Protein AF-0000000086555720 (afdb_homodimer)

Radius of gyration: 21.07 Å; Cα contacts (8 Å, |Δi|>4): 397; chains: 2; bounding box: 104×46×42 Å

Organism: Oryzias melastigma (NCBI:txid30732)

Foldseek 3Di:
DDPPPPPDDDDPLVVLQPFDWDAQDFADDPPDDDDDDQQRKTKHQPDPPAFWRDWDDDDRLEIETEGQADPVDRVDDPDHDMDMDSHDPPDDHHYHYD/DDPPPPPDDDDPLVVLQPFDWDAQDFADDPPDDDDDDQQRKTKHQPDPPAFWRDWDDDDRLEIETEGQADPVDRVDDPDHDMDMDSHDPPDDHHYHYD

Structure (mmCIF, N/CA/C/O backbone):
data_AF-0000000086555720-model_v1
#
loop_
_entity.id
_entity.type
_entity.pdbx_description
1 polymer 'Cytosolic carboxypeptidase 6'
#
loop_
_atom_site.group_PDB
_atom_site.id
_atom_site.type_symbol
_atom_site.label_atom_id
_atom_site.label_alt_id
_atom_site.label_comp_id
_atom_site.label_asym_id
_atom_site.label_entity_id
_atom_site.label_seq_id
_atom_site.pdbx_PDB_ins_code
_atom_site.Cartn_x
_atom_site.Cartn_y
_atom_site.Cartn_z
_atom_site.occupancy
_atom_site.B_iso_or_equiv
_atom_site.auth_seq_id
_atom_site.auth_comp_id
_atom_site.auth_asym_id
_atom_site.auth_atom_id
_atom_site.pdbx_PDB_model_num
ATOM 1 N N . MET A 1 1 ? 49.094 15.852 -26.359 1 29.92 1 MET A N 1
ATOM 2 C CA . MET A 1 1 ? 47.781 16.422 -26.047 1 29.92 1 MET A CA 1
ATOM 3 C C . MET A 1 1 ? 47.062 15.586 -24.984 1 29.92 1 MET A C 1
ATOM 5 O O . MET A 1 1 ? 46.875 14.383 -25.172 1 29.92 1 MET A O 1
ATOM 9 N N . GLU A 1 2 ? 47.25 15.852 -23.641 1 31.59 2 GLU A N 1
ATOM 10 C CA . GLU A 1 2 ? 46.969 15.141 -22.391 1 31.59 2 GLU A CA 1
ATOM 11 C C . GLU A 1 2 ? 45.469 14.938 -22.172 1 31.59 2 GLU A C 1
ATOM 13 O O . GLU A 1 2 ? 44.719 15.906 -22.172 1 31.59 2 GLU A O 1
ATOM 18 N N . GLU A 1 3 ? 44.875 13.805 -22.625 1 31.31 3 GLU A N 1
ATOM 19 C CA . GLU A 1 3 ? 43.469 13.438 -22.547 1 31.31 3 GLU A CA 1
ATOM 20 C C . GLU A 1 3 ? 42.969 13.453 -21.094 1 31.31 3 GLU A C 1
ATOM 22 O O . GLU A 1 3 ? 43.469 12.711 -20.25 1 31.31 3 GLU A O 1
ATOM 27 N N . LYS A 1 4 ? 42.562 14.625 -20.531 1 35.16 4 LYS A N 1
ATOM 28 C CA . LYS A 1 4 ? 41.938 14.812 -19.234 1 35.16 4 LYS A CA 1
ATOM 29 C C . LYS A 1 4 ? 40.781 13.812 -19.016 1 35.16 4 LYS A C 1
ATOM 31 O O . LYS A 1 4 ? 39.844 13.758 -19.797 1 35.16 4 LYS A O 1
ATOM 36 N N . ILE A 1 5 ? 41 12.602 -18.484 1 39 5 ILE A N 1
ATOM 37 C CA . ILE A 1 5 ? 40.031 11.625 -18.016 1 39 5 ILE A CA 1
ATOM 38 C C . ILE A 1 5 ? 38.969 12.32 -17.141 1 39 5 ILE A C 1
ATOM 40 O O . ILE A 1 5 ? 39.312 12.93 -16.125 1 39 5 ILE A O 1
ATOM 44 N N . VAL A 1 6 ? 37.906 12.961 -17.625 1 36.25 6 VAL A N 1
ATOM 45 C CA . VAL A 1 6 ? 36.75 13.477 -16.922 1 36.25 6 VAL A CA 1
ATOM 46 C C . VAL A 1 6 ? 36.25 12.445 -15.906 1 36.25 6 VAL A C 1
ATOM 48 O O . VAL A 1 6 ? 35.969 11.297 -16.266 1 36.25 6 VAL A O 1
ATOM 51 N N . GLU A 1 7 ? 36.844 12.336 -14.688 1 36.47 7 GLU A N 1
ATOM 52 C CA . GLU A 1 7 ? 36.312 11.586 -13.555 1 36.47 7 GLU A CA 1
ATOM 53 C C . GLU A 1 7 ? 34.812 11.805 -13.422 1 36.47 7 GLU A C 1
ATOM 55 O O . GLU A 1 7 ? 34.312 12.938 -13.469 1 36.47 7 GLU A O 1
ATOM 60 N N . ALA A 1 8 ? 34.031 10.906 -13.891 1 33.25 8 ALA A N 1
ATOM 61 C CA . ALA A 1 8 ? 32.594 10.688 -13.867 1 33.25 8 ALA A CA 1
ATOM 62 C C . ALA A 1 8 ? 31.969 11.156 -12.555 1 33.25 8 ALA A C 1
ATOM 64 O O . ALA A 1 8 ? 32.625 11.133 -11.516 1 33.25 8 ALA A O 1
ATOM 65 N N . ASP A 1 9 ? 30.844 11.922 -12.477 1 37.25 9 ASP A N 1
ATOM 66 C CA . ASP A 1 9 ? 29.734 12.469 -11.688 1 37.25 9 ASP A CA 1
ATOM 67 C C . ASP A 1 9 ? 29.219 11.438 -10.695 1 37.25 9 ASP A C 1
ATOM 69 O O . ASP A 1 9 ? 28.766 10.367 -11.086 1 37.25 9 ASP A O 1
ATOM 73 N N . GLY A 1 10 ? 29.859 11.164 -9.594 1 38.94 10 GLY A N 1
ATOM 74 C CA . GLY A 1 10 ? 29.359 10.453 -8.422 1 38.94 10 GLY A CA 1
ATOM 75 C C . GLY A 1 10 ? 27.859 10.586 -8.227 1 38.94 10 GLY A C 1
ATOM 76 O O . GLY A 1 10 ? 27.344 11.703 -8.148 1 38.94 10 GLY A O 1
ATOM 77 N N . GLU A 1 11 ? 27.031 9.695 -8.594 1 41.28 11 GLU A N 1
ATOM 78 C CA . GLU A 1 11 ? 25.594 9.438 -8.555 1 41.28 11 GLU A CA 1
ATOM 79 C C . GLU A 1 11 ? 24.984 9.906 -7.238 1 41.28 11 GLU A C 1
ATOM 81 O O . GLU A 1 11 ? 25.609 9.797 -6.184 1 41.28 11 GLU A O 1
ATOM 86 N N . THR A 1 12 ? 23.984 10.852 -7.102 1 42.25 12 THR A N 1
ATOM 87 C CA . THR A 1 12 ? 22.953 11.367 -6.211 1 42.25 12 THR A CA 1
ATOM 88 C C . THR A 1 12 ? 22.375 10.25 -5.355 1 42.25 12 THR A C 1
ATOM 90 O O . THR A 1 12 ? 21.453 10.477 -4.57 1 42.25 12 THR A O 1
ATOM 93 N N . GLY A 1 13 ? 22.719 9.016 -5.453 1 44.31 13 GLY A N 1
ATOM 94 C CA . GLY A 1 13 ? 22.156 7.918 -4.676 1 44.31 13 GLY A CA 1
ATOM 95 C C . GLY A 1 13 ? 22.359 8.086 -3.182 1 44.31 13 GLY A C 1
ATOM 96 O O . GLY A 1 13 ? 21.828 7.297 -2.391 1 44.31 13 GLY A O 1
ATOM 97 N N . ALA A 1 14 ? 23.375 8.617 -2.697 1 47.66 14 ALA A N 1
ATOM 98 C CA . ALA A 1 14 ? 23.75 8.602 -1.283 1 47.66 14 ALA A CA 1
ATOM 99 C C . ALA A 1 14 ? 22.719 9.352 -0.439 1 47.66 14 ALA A C 1
ATOM 101 O O . ALA A 1 14 ? 22.469 8.992 0.713 1 47.66 14 ALA A O 1
ATOM 102 N N . GLU A 1 15 ? 22.203 10.359 -0.9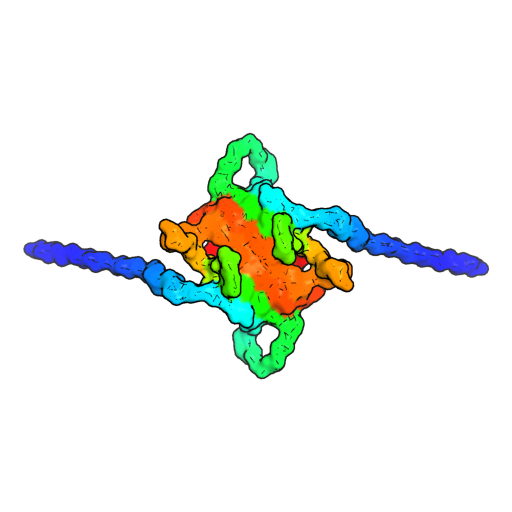85 1 49.53 15 GLU A N 1
ATOM 103 C CA . GLU A 1 15 ? 21.328 11.219 -0.19 1 49.53 15 GLU A CA 1
ATOM 104 C C . GLU A 1 15 ? 20.062 10.469 0.233 1 49.53 15 GLU A C 1
ATOM 106 O O . GLU A 1 15 ? 19.453 10.797 1.252 1 49.53 15 GLU A O 1
ATOM 111 N N . ASP A 1 16 ? 19.578 9.492 -0.564 1 54.22 16 ASP A N 1
ATOM 112 C CA . ASP A 1 16 ? 18.359 8.789 -0.189 1 54.22 16 ASP A CA 1
ATOM 113 C C . ASP A 1 16 ? 18.562 7.957 1.075 1 54.22 16 ASP A C 1
ATOM 115 O O . ASP A 1 16 ? 17.609 7.711 1.825 1 54.22 16 ASP A O 1
ATOM 119 N N . ALA A 1 17 ? 19.766 7.52 1.328 1 56.09 17 ALA A N 1
ATOM 120 C CA . ALA A 1 17 ? 20.078 6.641 2.453 1 56.09 17 ALA A CA 1
ATOM 121 C C . ALA A 1 17 ? 19.875 7.363 3.783 1 56.09 17 ALA A C 1
ATOM 123 O O . ALA A 1 17 ? 19.578 6.734 4.801 1 56.09 17 ALA A O 1
ATOM 124 N N . LEU A 1 18 ? 19.984 8.617 3.697 1 61.53 18 LEU A N 1
ATOM 125 C CA . LEU A 1 18 ? 19.984 9.328 4.973 1 61.53 18 LEU A CA 1
ATOM 126 C C . LEU A 1 18 ? 18.547 9.609 5.434 1 61.53 18 LEU A C 1
ATOM 128 O O . LEU A 1 18 ? 18.328 9.938 6.602 1 61.53 18 LEU A O 1
ATOM 132 N N . VAL A 1 19 ? 17.578 9.289 4.582 1 79.88 19 VAL A N 1
ATOM 133 C CA . VAL A 1 19 ? 16.219 9.641 5.004 1 79.88 19 VAL A CA 1
ATOM 134 C C . VAL A 1 19 ? 15.617 8.492 5.801 1 79.88 19 VAL A C 1
ATOM 136 O O . VAL A 1 19 ? 15.703 7.332 5.391 1 79.88 19 VAL A O 1
ATOM 139 N N . GLY A 1 20 ? 15.305 8.641 7.121 1 94.81 20 GLY A N 1
ATOM 140 C CA . GLY A 1 20 ? 14.656 7.648 7.961 1 94.81 20 GLY A CA 1
ATOM 141 C C . GLY A 1 20 ? 13.25 7.305 7.504 1 94.81 20 GLY A C 1
ATOM 142 O O . GLY A 1 20 ? 12.781 7.816 6.484 1 94.81 20 GLY A O 1
ATOM 143 N N . ASN A 1 21 ? 12.68 6.414 8.211 1 98 21 ASN A N 1
ATOM 144 C CA . ASN A 1 21 ? 11.297 6.039 7.953 1 98 21 ASN A CA 1
ATOM 145 C C . ASN A 1 21 ? 10.336 7.18 8.281 1 98 21 ASN A C 1
ATOM 147 O O . ASN A 1 21 ? 10.562 7.934 9.234 1 98 21 ASN A O 1
ATOM 151 N N . VAL A 1 22 ? 9.305 7.355 7.512 1 98.38 22 VAL A N 1
ATOM 152 C CA . VAL A 1 22 ? 8.219 8.242 7.914 1 98.38 22 VAL A CA 1
ATOM 153 C C . VAL A 1 22 ? 7.613 7.758 9.227 1 98.38 22 VAL A C 1
ATOM 155 O O . VAL A 1 22 ? 7.535 6.551 9.477 1 98.38 22 VAL A O 1
ATOM 158 N N . ASN A 1 23 ? 7.207 8.672 10.008 1 98.69 23 ASN A N 1
ATOM 159 C CA . ASN A 1 23 ? 6.633 8.422 11.328 1 98.69 23 ASN A CA 1
ATOM 160 C C . ASN A 1 23 ? 5.305 9.164 11.508 1 98.69 23 ASN A C 1
ATOM 162 O O . ASN A 1 23 ? 5.289 10.367 11.742 1 98.69 23 ASN A O 1
ATOM 166 N N . LYS A 1 24 ? 4.176 8.469 11.375 1 98.62 24 LYS A N 1
ATOM 167 C CA . LYS A 1 24 ? 2.83 9.016 11.5 1 98.62 24 LYS A CA 1
ATOM 168 C C . LYS A 1 24 ? 2.691 10.32 10.727 1 98.62 24 LYS A C 1
ATOM 170 O O . LYS A 1 24 ? 2.244 11.328 11.273 1 98.62 24 LYS A O 1
ATOM 175 N N . LEU A 1 25 ? 3.109 10.273 9.484 1 98.44 25 LEU A N 1
ATOM 176 C CA . LEU A 1 25 ? 3.078 11.438 8.602 1 98.44 25 LEU A CA 1
ATOM 177 C C . LEU A 1 25 ? 1.682 11.641 8.031 1 98.44 25 LEU A C 1
ATOM 179 O O . LEU A 1 25 ? 1.212 10.836 7.219 1 98.44 25 LEU A O 1
ATOM 183 N N . MET A 1 26 ? 0.99 12.664 8.406 1 98.38 26 MET A N 1
ATOM 184 C CA . MET A 1 26 ? -0.274 13.031 7.777 1 98.38 26 MET A CA 1
ATOM 185 C C . MET A 1 26 ? -0.033 13.828 6.5 1 98.38 26 MET A C 1
ATOM 187 O O . MET A 1 26 ? 0.676 14.836 6.516 1 98.38 26 MET A O 1
ATOM 191 N N . VAL A 1 27 ? -0.545 13.438 5.418 1 97.94 27 VAL A N 1
ATOM 192 C CA . VAL A 1 27 ? -0.35 14.102 4.133 1 97.94 27 VAL A CA 1
ATOM 193 C C . VAL A 1 27 ? -1.62 14.859 3.744 1 97.94 27 VAL A C 1
ATOM 195 O O . VAL A 1 27 ? -2.699 14.266 3.662 1 97.94 27 VAL A O 1
ATOM 198 N N . THR A 1 28 ? -1.536 16.125 3.537 1 97.06 28 THR A N 1
ATOM 199 C CA . THR A 1 28 ? -2.654 16.984 3.164 1 97.06 28 THR A CA 1
ATOM 200 C C . THR A 1 28 ? -2.398 17.641 1.814 1 97.06 28 THR A C 1
ATOM 202 O O . THR A 1 28 ? -1.254 17.734 1.363 1 97.06 28 THR A O 1
ATOM 205 N N . PRO A 1 29 ? -3.504 18.094 1.175 1 96.12 29 PRO A N 1
ATOM 206 C CA . PRO A 1 29 ? -3.307 18.797 -0.095 1 96.12 29 PRO A CA 1
ATOM 207 C C . PRO A 1 29 ? -2.471 20.062 0.057 1 96.12 29 PRO A C 1
ATOM 209 O O . PRO A 1 29 ? -2.5 20.703 1.109 1 96.12 29 PRO A O 1
ATOM 212 N N . PRO A 1 30 ? -1.677 20.328 -1.016 1 94.75 30 PRO A N 1
ATOM 213 C CA . PRO A 1 30 ? -0.882 21.547 -0.958 1 94.75 30 PRO A CA 1
ATOM 214 C C . PRO A 1 30 ? -1.73 22.797 -0.68 1 94.75 30 PRO A C 1
ATOM 216 O O . PRO A 1 30 ? -2.799 22.953 -1.273 1 94.75 30 PRO A O 1
ATOM 219 N N . GLY A 1 31 ? -1.32 23.672 0.179 1 94.44 31 GLY A N 1
ATOM 220 C CA . GLY A 1 31 ? -1.995 24.938 0.471 1 94.44 31 GLY A CA 1
ATOM 221 C C . GLY A 1 31 ? -3.092 24.797 1.511 1 94.44 31 GLY A C 1
ATOM 222 O O . GLY A 1 31 ? -3.705 25.781 1.909 1 94.44 31 GLY A O 1
ATOM 223 N N . TYR A 1 32 ? -3.373 23.578 1.793 1 94.62 32 TYR A N 1
ATOM 224 C CA . TYR A 1 32 ? -4.395 23.359 2.814 1 94.62 32 TYR A CA 1
ATOM 225 C C . TYR A 1 32 ? -3.932 23.906 4.164 1 94.62 32 TYR A C 1
ATOM 227 O O . TYR A 1 32 ? -2.826 23.594 4.617 1 94.62 32 TYR A O 1
ATOM 235 N N . SER A 1 33 ? -4.75 24.688 4.895 1 94.75 33 SER A N 1
ATOM 236 C CA . SER A 1 33 ? -4.375 25.297 6.168 1 94.75 33 SER A CA 1
ATOM 237 C C . SER A 1 33 ? -5.426 25.031 7.238 1 94.75 33 SER A C 1
ATOM 239 O O . SER A 1 33 ? -5.336 25.562 8.352 1 94.75 33 SER A O 1
ATOM 241 N N . GLY A 1 34 ? -6.348 24.266 7.047 1 95.25 34 GLY A N 1
ATOM 242 C CA . GLY A 1 34 ? -7.402 23.953 7.996 1 95.25 34 GLY A CA 1
ATOM 243 C C . GLY A 1 34 ? -7.059 22.797 8.922 1 95.25 34 GLY A C 1
ATOM 244 O O . GLY A 1 34 ? -5.938 22.297 8.891 1 95.25 34 GLY A O 1
ATOM 245 N N . ALA A 1 35 ? -7.965 22.5 9.742 1 97 35 ALA A N 1
ATOM 246 C CA . ALA A 1 35 ? -7.805 21.375 10.641 1 97 35 ALA A CA 1
ATOM 247 C C . ALA A 1 35 ? -7.762 20.062 9.867 1 97 35 ALA A C 1
ATOM 249 O O . ALA A 1 35 ? -8.391 19.938 8.812 1 97 35 ALA A O 1
ATOM 250 N N . PRO A 1 36 ? -7.023 19.078 10.391 1 94.94 36 PRO A N 1
ATOM 251 C CA . PRO A 1 36 ? -7.039 17.75 9.766 1 94.94 36 PRO A CA 1
ATOM 252 C C . PRO A 1 36 ? -8.445 17.172 9.617 1 94.94 36 PRO A C 1
ATOM 254 O O . PRO A 1 36 ? -9.289 17.359 10.508 1 94.94 36 PRO A O 1
ATOM 257 N N . ARG A 1 37 ? -8.641 16.453 8.445 1 95.69 37 ARG A N 1
ATOM 258 C CA . ARG A 1 37 ? -9.93 15.844 8.164 1 95.69 37 ARG A CA 1
ATOM 259 C C . ARG A 1 37 ? -9.781 14.352 7.867 1 95.69 37 ARG A C 1
ATOM 261 O O . ARG A 1 37 ? -8.703 13.898 7.477 1 95.69 37 ARG A O 1
ATOM 268 N N . LYS A 1 38 ? -10.938 13.672 8.117 1 95.38 38 LYS A N 1
ATOM 269 C CA . LYS A 1 38 ? -10.961 12.281 7.652 1 95.38 38 LYS A CA 1
ATOM 270 C C . LYS A 1 38 ? -10.633 12.195 6.164 1 95.38 38 LYS A C 1
ATOM 272 O O . LYS A 1 38 ? -11.125 13 5.367 1 95.38 38 LYS A O 1
ATOM 277 N N . GLY A 1 39 ? -9.766 11.266 5.852 1 95.94 39 GLY A N 1
ATOM 278 C CA . GLY A 1 39 ? -9.352 11.172 4.461 1 95.94 39 GLY A CA 1
ATOM 279 C C . GLY A 1 39 ? -7.973 11.742 4.207 1 95.94 39 GLY A C 1
ATOM 280 O O . GLY A 1 39 ? -7.375 11.492 3.158 1 95.94 39 GLY A O 1
ATOM 281 N N . HIS A 1 40 ? -7.531 12.633 5.137 1 97.69 40 HIS A N 1
ATOM 282 C CA . HIS A 1 40 ? -6.121 12.992 5.121 1 97.69 40 HIS A CA 1
ATOM 283 C C . HIS A 1 40 ? -5.254 11.859 5.648 1 97.69 40 HIS A C 1
ATOM 285 O O . HIS A 1 40 ? -5.051 11.734 6.859 1 97.69 40 HIS A O 1
ATOM 291 N N . LEU A 1 41 ? -4.695 11.156 4.805 1 98.31 41 LEU A N 1
ATOM 292 C CA . LEU A 1 41 ? -4.078 9.883 5.148 1 98.31 41 LEU A CA 1
ATOM 293 C C . LEU A 1 41 ? -2.863 10.086 6.047 1 98.31 41 LEU A C 1
ATOM 295 O O . LEU A 1 41 ? -2.109 11.047 5.867 1 98.31 41 L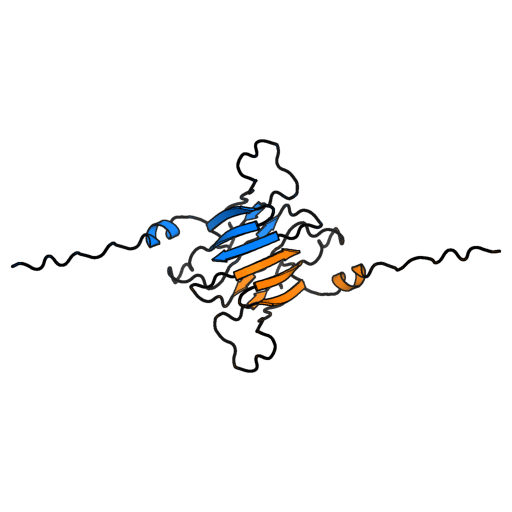EU A O 1
ATOM 299 N N . VAL A 1 42 ? -2.709 9.172 6.961 1 98.75 42 VAL A N 1
ATOM 300 C CA . VAL A 1 42 ? -1.543 9.117 7.836 1 98.75 42 VAL A CA 1
ATOM 301 C C . VAL A 1 42 ? -0.7 7.891 7.5 1 98.75 42 VAL A C 1
ATOM 303 O O . VAL A 1 42 ? -1.156 6.754 7.652 1 98.75 42 VAL A O 1
ATOM 306 N N . PHE A 1 43 ? 0.547 8.07 7.039 1 98.81 43 PHE A N 1
ATOM 307 C CA . PHE A 1 43 ? 1.479 6.996 6.707 1 98.81 43 PHE A CA 1
ATOM 308 C C . PHE A 1 43 ? 2.461 6.762 7.848 1 98.81 43 PHE A C 1
ATOM 310 O O . PHE A 1 43 ? 2.949 7.711 8.461 1 98.81 43 PHE A O 1
ATOM 317 N N . ASP A 1 44 ? 2.717 5.484 8.109 1 98.88 44 ASP A N 1
ATOM 318 C CA . ASP A 1 44 ? 3.658 5.137 9.164 1 98.88 44 ASP A CA 1
ATOM 319 C C . ASP A 1 44 ? 4.527 3.949 8.766 1 98.88 44 ASP A C 1
ATOM 321 O O . ASP A 1 44 ? 4.043 2.994 8.156 1 98.88 44 ASP A O 1
ATOM 325 N N . ALA A 1 45 ? 5.855 4.051 9.086 1 98.69 45 ALA A N 1
ATOM 326 C CA . ALA A 1 45 ? 6.781 2.941 8.867 1 98.69 45 ALA A CA 1
ATOM 327 C C . ALA A 1 45 ? 7.832 2.885 9.969 1 98.69 45 ALA A C 1
ATOM 329 O O . ALA A 1 45 ? 8.898 2.297 9.789 1 98.69 45 ALA A O 1
ATOM 330 N N . CYS A 1 46 ? 7.523 3.615 11.023 1 97.88 46 CYS A N 1
ATOM 331 C CA . CYS A 1 46 ? 8.484 3.641 12.117 1 97.88 46 CYS A CA 1
ATOM 332 C C . CYS A 1 46 ? 8.258 2.469 13.07 1 97.88 46 CYS A C 1
ATOM 334 O O . CYS A 1 46 ? 7.832 2.66 14.211 1 97.88 46 CYS A O 1
ATOM 336 N N . PHE A 1 47 ? 8.445 1.332 12.641 1 97.06 47 PHE A N 1
ATOM 337 C CA . PHE A 1 47 ? 8.352 0.074 13.367 1 97.06 47 PHE A CA 1
ATOM 338 C C . PHE A 1 47 ? 9.258 -0.983 12.75 1 97.06 47 PHE A C 1
ATOM 340 O O . PHE A 1 47 ? 9.898 -0.739 11.727 1 97.06 47 PHE A O 1
ATOM 347 N N . GLU A 1 48 ? 9.32 -2.078 13.328 1 94.81 48 GLU A N 1
ATOM 348 C CA . GLU A 1 48 ? 10.203 -3.143 12.852 1 94.81 48 GLU A CA 1
ATOM 349 C C . GLU A 1 48 ? 9.836 -3.564 11.43 1 94.81 48 GLU A C 1
ATOM 351 O O . GLU A 1 48 ? 8.672 -3.822 11.133 1 94.81 48 GLU A O 1
ATOM 356 N N . SER A 1 49 ? 10.695 -3.488 10.547 1 95.31 49 SER A N 1
ATOM 357 C CA . SER A 1 49 ? 10.609 -3.918 9.156 1 95.31 49 SER A CA 1
ATOM 358 C C . SER A 1 49 ? 9.883 -2.883 8.305 1 95.31 49 SER A C 1
ATOM 360 O O . SER A 1 49 ? 9.641 -3.109 7.117 1 95.31 49 SER A O 1
ATOM 362 N N . GLY A 1 50 ? 9.422 -1.758 8.953 1 97.81 50 GLY A N 1
ATOM 363 C CA . GLY A 1 50 ? 8.945 -0.65 8.133 1 97.81 50 GLY A CA 1
ATOM 364 C C . GLY A 1 50 ? 10.031 -0.04 7.266 1 97.81 50 GLY A C 1
ATOM 365 O O . GLY A 1 50 ? 11.188 0.051 7.684 1 97.81 50 GLY A O 1
ATOM 366 N N . ASN A 1 51 ? 9.648 0.365 6.082 1 97.38 51 ASN A N 1
ATOM 367 C CA . ASN A 1 51 ? 10.742 0.857 5.246 1 97.38 51 ASN A CA 1
ATOM 368 C C . ASN A 1 51 ? 10.266 1.942 4.285 1 97.38 51 ASN A C 1
ATOM 370 O O . ASN A 1 51 ? 10.852 2.127 3.215 1 97.38 51 ASN A O 1
ATOM 374 N N . LEU A 1 52 ? 9.266 2.725 4.609 1 97.94 52 LEU A N 1
ATOM 375 C CA . LEU A 1 52 ? 8.828 3.859 3.811 1 97.94 52 LEU A CA 1
ATOM 376 C C . LEU A 1 52 ? 9.578 5.125 4.195 1 97.94 52 LEU A C 1
ATOM 378 O O . LEU A 1 52 ? 9.539 5.555 5.352 1 97.94 52 LEU A O 1
ATOM 382 N N . GLY A 1 53 ? 10.164 5.766 3.184 1 97.69 53 GLY A N 1
ATOM 383 C CA . GLY A 1 53 ? 11.039 6.891 3.5 1 97.69 53 GLY A CA 1
ATOM 384 C C . GLY A 1 53 ? 10.422 8.234 3.16 1 97.69 53 GLY A C 1
ATOM 385 O O . GLY A 1 53 ? 10.773 9.25 3.762 1 97.69 53 GLY A O 1
ATOM 386 N N . ARG A 1 54 ? 9.547 8.227 2.205 1 97.94 54 ARG A N 1
ATOM 387 C CA . ARG A 1 54 ? 9 9.492 1.738 1 97.94 54 ARG A CA 1
ATOM 388 C C . ARG A 1 54 ? 7.637 9.289 1.079 1 97.94 54 ARG A C 1
ATOM 390 O O . ARG A 1 54 ? 7.398 8.258 0.449 1 97.94 54 ARG A O 1
ATOM 397 N N . VAL A 1 55 ? 6.762 10.328 1.251 1 98.38 55 VAL A N 1
ATOM 398 C CA . VAL A 1 55 ? 5.438 10.336 0.631 1 98.38 55 VAL A CA 1
ATOM 399 C C . VAL A 1 55 ? 5.199 11.688 -0.048 1 98.38 55 VAL A C 1
ATOM 401 O O . VAL A 1 55 ? 5.383 12.742 0.566 1 98.38 55 VAL A O 1
ATOM 404 N N . ASP A 1 56 ? 4.797 11.641 -1.319 1 98 56 ASP A N 1
ATOM 405 C CA . ASP A 1 56 ? 4.449 12.859 -2.043 1 98 56 ASP A CA 1
ATOM 406 C C . ASP A 1 56 ? 2.967 12.875 -2.41 1 98 56 ASP A C 1
ATOM 408 O O . ASP A 1 56 ? 2.455 11.906 -2.982 1 98 56 ASP A O 1
ATOM 412 N N . TYR A 1 57 ? 2.336 13.969 -2.117 1 98.25 57 TYR A N 1
ATOM 413 C CA . TYR A 1 57 ? 0.974 14.211 -2.578 1 98.25 57 TYR A CA 1
ATOM 414 C C . TYR A 1 57 ? 0.946 14.5 -4.074 1 98.25 57 TYR A C 1
ATOM 416 O O . TYR A 1 57 ? 1.662 15.383 -4.555 1 98.25 57 TYR A O 1
ATOM 424 N N . ILE A 1 58 ? 0.215 13.719 -4.863 1 98.06 58 ILE A N 1
ATOM 425 C CA . ILE A 1 58 ? 0.112 13.938 -6.301 1 98.06 58 ILE A CA 1
ATOM 426 C C . ILE A 1 58 ? -1.238 14.57 -6.633 1 98.06 58 ILE A C 1
ATOM 428 O O . ILE A 1 58 ? -1.299 15.711 -7.109 1 98.06 58 ILE A O 1
ATOM 432 N N . ASN A 1 59 ? -2.355 13.859 -6.293 1 96.88 59 ASN A N 1
ATOM 433 C CA . ASN A 1 59 ? -3.748 14.266 -6.438 1 96.88 59 ASN A CA 1
ATOM 434 C C . ASN A 1 59 ? -4.609 13.75 -5.289 1 96.88 59 ASN A C 1
ATOM 436 O O . ASN A 1 59 ? -4.125 13.008 -4.43 1 96.88 59 ASN A O 1
ATOM 440 N N . ASP A 1 60 ? -5.859 14.148 -5.34 1 94.5 60 ASP A N 1
ATOM 441 C CA . ASP A 1 60 ? -6.754 13.664 -4.289 1 94.5 60 ASP A CA 1
ATOM 442 C C . ASP A 1 60 ? -6.695 12.141 -4.176 1 94.5 60 ASP A C 1
ATOM 444 O O . ASP A 1 60 ? -7.016 11.43 -5.129 1 94.5 60 ASP A O 1
ATOM 448 N N . PHE A 1 61 ? -6.223 11.594 -3.115 1 95.88 61 PHE A N 1
ATOM 449 C CA . PHE A 1 61 ? -6.129 10.188 -2.727 1 95.88 61 PHE A CA 1
ATOM 450 C C . PHE A 1 61 ? -5.113 9.453 -3.59 1 95.88 61 PHE A C 1
ATOM 452 O O . PHE A 1 61 ? -5.246 8.25 -3.828 1 95.88 61 PHE A O 1
ATOM 459 N N . GLU A 1 62 ? -4.219 10.227 -4.191 1 98.19 62 GLU A N 1
ATOM 460 C CA . GLU A 1 62 ? -3.129 9.648 -4.977 1 98.19 62 GLU A CA 1
ATOM 461 C C . GLU A 1 62 ? -1.77 10.07 -4.43 1 98.19 62 GLU A C 1
ATOM 463 O O . GLU A 1 62 ? -1.518 11.266 -4.234 1 98.19 62 GLU A O 1
ATOM 468 N N . PHE A 1 63 ? -0.86 9.156 -4.262 1 98.69 63 PHE A N 1
ATOM 469 C CA . PHE A 1 63 ? 0.404 9.438 -3.594 1 98.69 63 PHE A CA 1
ATOM 470 C C . PHE A 1 63 ? 1.545 8.664 -4.246 1 98.69 63 PHE A C 1
ATOM 472 O O . PHE A 1 63 ? 1.365 7.52 -4.664 1 98.69 63 PHE A O 1
ATOM 479 N N . ASP A 1 64 ? 2.688 9.297 -4.285 1 98.69 64 ASP A N 1
ATOM 480 C CA . ASP A 1 64 ? 3.932 8.594 -4.57 1 98.69 64 ASP A CA 1
ATOM 481 C C . ASP A 1 64 ? 4.633 8.18 -3.277 1 98.69 64 ASP A C 1
ATOM 483 O O . ASP A 1 64 ? 4.812 9 -2.373 1 98.69 64 ASP A O 1
ATOM 487 N N . LEU A 1 65 ? 4.984 6.906 -3.244 1 98.5 65 LEU A N 1
ATOM 488 C CA . LEU A 1 65 ? 5.68 6.371 -2.082 1 98.5 65 LEU A CA 1
ATOM 489 C C . LEU A 1 65 ? 7.105 5.965 -2.441 1 98.5 65 LEU A C 1
ATOM 491 O O . LEU A 1 65 ? 7.324 5.246 -3.42 1 98.5 65 LEU A O 1
ATOM 495 N N . PHE A 1 66 ? 8.055 6.363 -1.684 1 96.88 66 PHE A N 1
ATOM 496 C CA . PHE A 1 66 ? 9.461 6.047 -1.904 1 96.88 66 PHE A CA 1
ATOM 497 C C . PHE A 1 66 ? 9.992 5.148 -0.798 1 96.88 66 PHE A C 1
ATOM 499 O O . PHE A 1 66 ? 10.133 5.578 0.349 1 96.88 66 PHE A O 1
ATOM 506 N N . ILE A 1 67 ? 10.336 3.941 -1.215 1 97 67 ILE A N 1
ATOM 507 C CA . ILE A 1 67 ? 10.773 2.906 -0.283 1 97 67 ILE A CA 1
ATOM 508 C C . ILE A 1 67 ? 12.266 3.055 -0.006 1 97 67 ILE A C 1
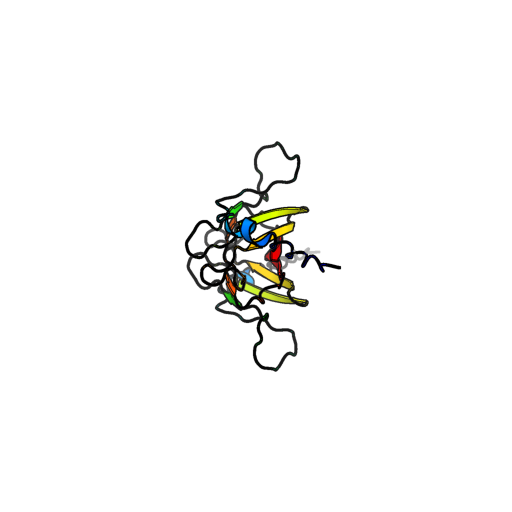ATOM 510 O O . ILE A 1 67 ? 13.047 3.309 -0.922 1 97 67 ILE A O 1
ATOM 514 N N . ARG A 1 68 ? 12.609 2.918 1.259 1 95.69 68 ARG A N 1
ATOM 515 C CA . ARG A 1 68 ? 14.023 2.908 1.622 1 95.69 68 ARG A CA 1
ATOM 516 C C . ARG A 1 68 ? 14.695 1.624 1.15 1 95.69 68 ARG A C 1
ATOM 518 O O . ARG A 1 68 ? 14.047 0.583 1.031 1 95.69 68 ARG A O 1
ATOM 525 N N . PRO A 1 69 ? 15.891 1.689 0.872 1 92.38 69 PRO A N 1
ATOM 526 C CA . PRO A 1 69 ? 16.594 0.484 0.423 1 92.38 69 PRO A CA 1
ATOM 527 C C . PRO A 1 69 ? 16.734 -0.565 1.524 1 92.38 69 PRO A C 1
ATOM 529 O O . PRO A 1 69 ? 16.672 -0.231 2.711 1 92.38 69 PRO A O 1
ATOM 532 N N . ASP A 1 70 ? 16.891 -1.768 1.039 1 89.38 70 ASP A N 1
ATOM 533 C CA . ASP A 1 70 ? 17.156 -2.852 1.98 1 89.38 70 ASP A CA 1
ATOM 534 C C . ASP A 1 70 ? 18.453 -2.592 2.768 1 89.38 70 ASP A C 1
ATOM 536 O O . ASP A 1 70 ? 19.453 -2.152 2.201 1 89.38 70 ASP A O 1
ATOM 540 N N . THR A 1 71 ? 18.453 -2.846 4.027 1 85.56 71 THR A N 1
ATOM 541 C CA . THR A 1 71 ? 19.562 -2.549 4.922 1 85.56 71 THR A CA 1
ATOM 542 C C . THR A 1 71 ? 20.828 -3.281 4.473 1 85.56 71 THR A C 1
ATOM 544 O O . THR A 1 71 ? 21.922 -2.727 4.535 1 85.56 71 THR A O 1
ATOM 547 N N . CYS A 1 72 ? 20.656 -4.527 3.971 1 84.25 72 CYS A N 1
ATOM 548 C CA . CYS A 1 72 ? 21.812 -5.34 3.613 1 84.25 72 CYS A CA 1
ATOM 549 C C . CYS A 1 72 ? 22.25 -5.066 2.18 1 84.25 72 CYS A C 1
ATOM 551 O O . CYS A 1 72 ? 23.312 -5.512 1.756 1 84.25 72 CYS A O 1
ATOM 553 N N . ASN A 1 73 ? 21.344 -4.445 1.338 1 82.81 73 ASN A N 1
ATOM 554 C CA . ASN A 1 73 ? 21.641 -4.125 -0.054 1 82.81 73 ASN A CA 1
ATOM 555 C C . ASN A 1 73 ? 21.109 -2.744 -0.436 1 82.81 73 ASN A C 1
ATOM 557 O O . ASN A 1 73 ? 19.938 -2.598 -0.788 1 82.81 73 ASN A O 1
ATOM 561 N N . PRO A 1 74 ? 21.922 -1.751 -0.439 1 79.5 74 PRO A N 1
ATOM 562 C CA . PRO A 1 74 ? 21.484 -0.361 -0.608 1 79.5 74 PRO A CA 1
ATOM 563 C C . PRO A 1 74 ? 20.922 -0.085 -2 1 79.5 74 PRO A C 1
ATOM 565 O O . PRO A 1 74 ? 20.297 0.958 -2.221 1 79.5 74 PRO A O 1
ATOM 568 N N . ARG A 1 75 ? 20.953 -1.025 -2.854 1 81.25 75 ARG A N 1
ATOM 569 C CA . ARG A 1 75 ? 20.469 -0.801 -4.211 1 81.25 75 ARG A CA 1
ATOM 570 C C . ARG A 1 75 ? 19.109 -1.433 -4.418 1 81.25 75 ARG A C 1
ATOM 572 O O . ARG A 1 75 ? 18.438 -1.162 -5.414 1 81.25 75 ARG A O 1
ATOM 579 N N . PHE A 1 76 ? 18.75 -2.107 -3.41 1 86.44 76 PHE A N 1
ATOM 580 C CA . PHE A 1 76 ? 17.594 -2.951 -3.717 1 86.44 76 PHE A CA 1
ATOM 581 C C . PHE A 1 76 ? 16.375 -2.529 -2.896 1 86.44 76 PHE A C 1
ATOM 583 O O . PHE A 1 76 ? 16.5 -2.215 -1.712 1 86.44 76 PHE A O 1
ATOM 590 N N . ARG A 1 77 ? 15.352 -2.264 -3.482 1 91.88 77 ARG A N 1
ATOM 591 C CA . ARG A 1 77 ? 14.016 -2.111 -2.926 1 91.88 77 ARG A CA 1
ATOM 592 C C . ARG A 1 77 ? 13.102 -3.242 -3.381 1 91.88 77 ARG A C 1
ATOM 594 O O . ARG A 1 77 ? 12.211 -3.035 -4.211 1 91.88 77 ARG A O 1
ATOM 601 N N . VAL A 1 78 ? 13.195 -4.449 -2.719 1 95.44 78 VAL A N 1
ATOM 602 C CA . VAL A 1 78 ? 12.594 -5.652 -3.289 1 95.44 78 VAL A CA 1
ATOM 603 C C . VAL A 1 78 ? 11.359 -6.047 -2.484 1 95.44 78 VAL A C 1
ATOM 605 O O . VAL A 1 78 ? 10.719 -7.059 -2.775 1 95.44 78 VAL A O 1
ATOM 608 N N . TRP A 1 79 ? 11.07 -5.25 -1.404 1 96.94 79 TRP A N 1
ATOM 609 C CA . TRP A 1 79 ? 9.867 -5.41 -0.588 1 96.94 79 TRP A CA 1
ATOM 610 C C . TRP A 1 79 ? 9.461 -4.086 0.042 1 96.94 79 TRP A C 1
ATOM 612 O O . TRP A 1 79 ? 10.234 -3.127 0.052 1 96.94 79 TRP A O 1
ATOM 622 N N . PHE A 1 80 ? 8.203 -4.016 0.527 1 97.62 80 PHE A N 1
ATOM 623 C CA . PHE A 1 80 ? 7.836 -2.828 1.288 1 97.62 80 PHE A CA 1
ATOM 624 C C . PHE A 1 80 ? 6.816 -3.174 2.367 1 97.62 80 PHE A C 1
ATOM 626 O O . PHE A 1 80 ? 6.059 -4.137 2.227 1 97.62 80 PHE A O 1
ATOM 633 N N . ASN A 1 81 ? 6.895 -2.418 3.369 1 98.5 81 ASN A N 1
ATOM 634 C CA . ASN A 1 81 ? 6.094 -2.557 4.582 1 98.5 81 ASN A CA 1
ATOM 635 C C . ASN A 1 81 ? 5.832 -1.205 5.238 1 98.5 81 ASN A C 1
ATOM 637 O O . ASN A 1 81 ? 6.758 -0.562 5.738 1 98.5 81 ASN A O 1
ATOM 641 N N . PHE A 1 82 ? 4.594 -0.792 5.195 1 98.75 82 PHE A N 1
ATOM 642 C CA . PHE A 1 82 ? 4.109 0.421 5.844 1 98.75 82 PHE A CA 1
ATOM 643 C C . PHE A 1 82 ? 2.627 0.302 6.18 1 98.75 82 PHE A C 1
ATOM 645 O O . PHE A 1 82 ? 1.945 -0.601 5.688 1 98.75 82 PHE A O 1
ATOM 652 N N . THR A 1 83 ? 2.115 1.187 7.012 1 98.81 83 THR A N 1
ATOM 653 C CA . THR A 1 83 ? 0.69 1.22 7.324 1 98.81 83 THR A CA 1
ATOM 654 C C . THR A 1 83 ? 0.083 2.566 6.941 1 98.81 83 THR A C 1
ATOM 656 O O . THR A 1 83 ? 0.797 3.562 6.82 1 98.81 83 THR A O 1
ATOM 659 N N . VAL A 1 84 ? -1.184 2.592 6.727 1 98.75 84 VAL A N 1
ATOM 660 C CA . VAL A 1 84 ? -1.937 3.807 6.43 1 98.75 84 VAL A CA 1
ATOM 661 C C . VAL A 1 84 ? -3.182 3.871 7.312 1 98.75 84 VAL A C 1
ATOM 663 O O . VAL A 1 84 ? -3.896 2.879 7.461 1 98.75 84 VAL A O 1
ATOM 666 N N . GLU A 1 85 ? -3.426 5.02 7.875 1 97.94 85 GLU A N 1
ATOM 667 C CA . GLU A 1 85 ? -4.574 5.266 8.742 1 97.94 85 GLU A CA 1
ATOM 668 C C . GLU A 1 85 ? -5.363 6.488 8.281 1 97.94 85 GLU A C 1
ATOM 670 O O . GLU A 1 85 ? -4.957 7.176 7.34 1 97.94 85 GLU A O 1
ATOM 675 N N . ASN A 1 86 ? -6.457 6.719 8.891 1 97.06 86 ASN A N 1
ATOM 676 C CA . ASN A 1 86 ? -7.324 7.875 8.688 1 97.06 86 ASN A CA 1
ATOM 677 C C . ASN A 1 86 ? -7.934 7.879 7.289 1 97.06 86 ASN A C 1
ATOM 679 O O . ASN A 1 86 ? -8.094 8.938 6.68 1 97.06 86 ASN A O 1
ATOM 683 N N . VAL A 1 87 ? -8.133 6.699 6.832 1 97.06 87 VAL A N 1
ATOM 684 C CA . VAL A 1 87 ? -8.828 6.539 5.562 1 97.06 87 VAL A CA 1
ATOM 685 C C . VAL A 1 87 ? -10.32 6.801 5.75 1 97.06 87 VAL A C 1
ATOM 687 O O . VAL A 1 87 ? -10.922 6.352 6.734 1 97.06 87 VAL A O 1
ATOM 690 N N . ARG A 1 88 ? -10.852 7.453 4.785 1 94.69 88 ARG A N 1
ATOM 691 C CA . ARG A 1 88 ? -12.305 7.617 4.828 1 94.69 88 ARG A CA 1
ATOM 692 C C . ARG A 1 88 ? -13.016 6.324 4.43 1 94.69 88 ARG A C 1
ATOM 694 O O . ARG A 1 88 ? -12.547 5.602 3.549 1 94.69 88 ARG A O 1
ATOM 701 N N . GLU A 1 89 ? -14.148 5.836 4.965 1 88.44 89 GLU A N 1
ATOM 702 C CA . GLU A 1 89 ? -14.852 4.562 4.871 1 88.44 89 GLU A CA 1
ATOM 703 C C . GLU A 1 89 ? -15.047 4.145 3.416 1 88.44 89 GLU A C 1
ATOM 705 O O . GLU A 1 89 ? -14.961 2.959 3.088 1 88.44 89 GLU A O 1
ATOM 710 N N . THR A 1 90 ? -15.172 4.984 2.422 1 84.81 90 THR A N 1
ATOM 711 C CA . THR A 1 90 ? -15.461 4.625 1.039 1 84.81 90 THR A CA 1
ATOM 712 C C . THR A 1 90 ? -14.367 5.148 0.108 1 84.81 90 THR A C 1
ATOM 714 O O . THR A 1 90 ? -14.516 5.105 -1.115 1 84.81 90 THR A O 1
ATOM 717 N N . GLN A 1 91 ? -13.406 5.434 0.742 1 92.31 91 GLN A N 1
ATOM 718 C CA . GLN A 1 91 ? -12.32 6.051 -0.016 1 92.31 91 GLN A CA 1
ATOM 719 C C . GLN A 1 91 ? -11.422 4.992 -0.648 1 92.31 91 GLN A C 1
ATOM 721 O O . GLN A 1 91 ? -11.109 3.982 -0.018 1 92.31 91 GLN A O 1
ATOM 726 N N . THR A 1 92 ? -11.211 5.121 -1.974 1 96.38 92 THR A N 1
ATOM 727 C CA . THR A 1 92 ? -10.18 4.34 -2.648 1 96.38 92 THR A CA 1
ATOM 728 C C . THR A 1 92 ? -8.914 5.168 -2.846 1 96.38 92 THR A C 1
ATOM 730 O O . THR A 1 92 ? -8.969 6.266 -3.404 1 96.38 92 THR A O 1
ATOM 733 N N . GLN A 1 93 ? -7.785 4.691 -2.32 1 97.56 93 GLN A N 1
ATOM 734 C CA . GLN A 1 93 ? -6.52 5.398 -2.486 1 97.56 93 GLN A CA 1
ATOM 735 C C . GLN A 1 93 ? -5.668 4.758 -3.58 1 97.56 93 GLN A C 1
ATOM 737 O O . GLN A 1 93 ? -5.691 3.535 -3.756 1 97.56 93 GLN A O 1
ATOM 742 N N . GLN A 1 94 ? -4.973 5.586 -4.312 1 98.5 94 GLN A N 1
ATOM 743 C CA . GLN A 1 94 ? -4.012 5.141 -5.312 1 98.5 94 GLN A CA 1
ATOM 744 C C . GLN A 1 94 ? -2.58 5.414 -4.863 1 98.5 94 GLN A C 1
ATOM 746 O O . GLN A 1 94 ? -2.236 6.547 -4.523 1 98.5 94 GLN A O 1
ATOM 751 N N . THR A 1 95 ? -1.729 4.398 -4.871 1 98.81 95 THR A N 1
ATOM 752 C CA . THR A 1 95 ? -0.33 4.602 -4.508 1 98.81 95 THR A CA 1
ATOM 753 C C . THR A 1 95 ? 0.595 4.078 -5.605 1 98.81 95 THR A C 1
ATOM 755 O O . THR A 1 95 ? 0.307 3.055 -6.23 1 98.81 95 THR A O 1
ATOM 758 N N . HIS A 1 96 ? 1.58 4.812 -5.902 1 98.62 96 HIS A N 1
ATOM 759 C CA . HIS A 1 96 ? 2.736 4.383 -6.68 1 98.62 96 HIS A CA 1
ATOM 760 C C . HIS A 1 96 ? 3.938 4.113 -5.781 1 98.62 96 HIS A C 1
ATOM 762 O O . HIS A 1 96 ? 4.527 5.047 -5.23 1 98.62 96 HIS A O 1
ATOM 768 N N . THR A 1 97 ? 4.25 2.877 -5.641 1 98.31 97 THR A N 1
ATOM 769 C CA . THR A 1 97 ? 5.336 2.516 -4.738 1 98.31 97 THR A CA 1
ATOM 770 C C . THR A 1 97 ? 6.617 2.236 -5.52 1 98.31 97 THR A C 1
ATOM 772 O O . THR A 1 97 ? 6.633 1.396 -6.422 1 98.31 97 THR A O 1
ATOM 775 N N . ARG A 1 98 ? 7.727 2.896 -5.203 1 94.62 98 ARG A N 1
ATOM 776 C CA . ARG A 1 98 ? 8.977 2.791 -5.949 1 94.62 98 ARG A CA 1
ATOM 777 C C . ARG A 1 98 ? 10.18 2.75 -5.012 1 94.62 98 ARG A C 1
ATOM 779 O O . ARG A 1 98 ? 10.086 3.186 -3.863 1 94.62 98 ARG A O 1
ATOM 786 N N . MET B 1 1 ? -57.094 -3.598 -4.352 1 28.52 1 MET B N 1
ATOM 787 C CA . MET B 1 1 ? -55.906 -3.705 -5.195 1 28.52 1 MET B CA 1
ATOM 788 C C . MET B 1 1 ? -54.625 -3.66 -4.352 1 28.52 1 MET B C 1
ATOM 790 O O . MET B 1 1 ? -54.25 -2.602 -3.844 1 28.52 1 MET B O 1
ATOM 794 N N . GLU B 1 2 ? -54.312 -4.668 -3.48 1 32.94 2 GLU B N 1
ATOM 795 C CA . GLU B 1 2 ? -53.406 -4.805 -2.342 1 32.94 2 GLU B CA 1
ATOM 796 C C . GLU B 1 2 ? -51.969 -4.727 -2.783 1 32.94 2 GLU B C 1
ATOM 798 O O . GLU B 1 2 ? -51.531 -5.488 -3.652 1 32.94 2 GLU B O 1
ATOM 803 N N . GLU B 1 3 ? -51.281 -3.504 -2.713 1 31.59 3 GLU B N 1
ATOM 804 C CA . GLU B 1 3 ? -49.906 -3.152 -3.123 1 31.59 3 GLU B CA 1
ATOM 805 C C . GLU B 1 3 ? -48.875 -4.023 -2.416 1 31.59 3 GLU B C 1
ATOM 807 O O . GLU B 1 3 ? -48.812 -4.035 -1.185 1 31.59 3 GLU B O 1
ATOM 812 N N . LYS B 1 4 ? -48.438 -5.168 -2.969 1 35.75 4 LYS B N 1
ATOM 813 C CA . LYS B 1 4 ? -47.406 -6.082 -2.539 1 35.75 4 LYS B CA 1
ATOM 814 C C . LYS B 1 4 ? -46.094 -5.332 -2.275 1 35.75 4 LYS B C 1
ATOM 816 O O . LYS B 1 4 ? -45.562 -4.66 -3.166 1 35.75 4 LYS B O 1
ATOM 821 N N . ILE B 1 5 ? -45.844 -4.77 -1.076 1 39.41 5 ILE B N 1
ATOM 822 C CA . ILE B 1 5 ? -44.594 -4.195 -0.602 1 39.41 5 ILE B CA 1
ATOM 823 C C . ILE B 1 5 ? -43.438 -5.152 -0.913 1 39.41 5 ILE B C 1
ATOM 825 O O . ILE B 1 5 ? -43.406 -6.293 -0.443 1 39.41 5 ILE B O 1
ATOM 829 N N . VAL B 1 6 ? -42.844 -5.219 -2.119 1 35.91 6 VAL B N 1
ATOM 830 C CA . VAL B 1 6 ? -41.625 -5.93 -2.5 1 35.91 6 VAL B CA 1
ATOM 831 C C . VAL B 1 6 ? -40.531 -5.668 -1.472 1 35.91 6 VAL B C 1
ATOM 833 O O . VAL B 1 6 ? -40.188 -4.516 -1.208 1 35.91 6 VAL B O 1
ATOM 836 N N . GLU B 1 7 ? -40.438 -6.344 -0.316 1 36.72 7 GLU B N 1
ATOM 837 C CA . GLU B 1 7 ? -39.312 -6.367 0.601 1 36.72 7 GLU B CA 1
ATOM 838 C C . GLU B 1 7 ? -38 -6.469 -0.157 1 36.72 7 GLU B C 1
ATOM 840 O O . GLU B 1 7 ? -37.812 -7.383 -0.963 1 36.72 7 GLU B O 1
ATOM 845 N N . ALA B 1 8 ? -37.438 -5.379 -0.511 1 33.28 8 ALA B N 1
ATOM 846 C CA . ALA B 1 8 ? -36.156 -5.074 -1.178 1 33.28 8 ALA B CA 1
ATOM 847 C C . ALA B 1 8 ? -35.062 -6.066 -0.77 1 33.28 8 ALA B C 1
ATOM 849 O O . ALA B 1 8 ? -35.188 -6.711 0.277 1 33.28 8 ALA B O 1
ATOM 850 N N . ASP B 1 9 ? -33.906 -6.246 -1.597 1 36.97 9 ASP B N 1
ATOM 851 C CA . ASP B 1 9 ? -32.656 -6.863 -1.993 1 36.97 9 ASP B CA 1
ATOM 852 C C . ASP B 1 9 ? -31.609 -6.758 -0.878 1 36.97 9 ASP B C 1
ATOM 854 O O . ASP B 1 9 ? -31.25 -5.656 -0.461 1 36.97 9 ASP B O 1
ATOM 858 N N . GLY B 1 10 ? -31.656 -7.5 0.187 1 39.09 10 GLY B N 1
ATOM 859 C CA . GLY B 1 10 ? -30.609 -7.742 1.161 1 39.09 10 GLY B CA 1
ATOM 860 C C . GLY B 1 10 ? -29.203 -7.59 0.585 1 39.09 10 GLY B C 1
ATOM 861 O O . GLY B 1 10 ? -28.875 -8.203 -0.43 1 39.09 10 GLY B O 1
ATOM 862 N N . GLU B 1 11 ? -28.469 -6.551 0.786 1 41.66 11 GLU B N 1
ATOM 863 C CA . GLU B 1 11 ? -27.141 -6.055 0.446 1 41.66 11 GLU B CA 1
ATOM 864 C C . GLU B 1 11 ? -26.094 -7.16 0.552 1 41.66 11 GLU B C 1
ATOM 866 O O . GLU B 1 11 ? -26.156 -7.996 1.456 1 41.66 11 GLU B O 1
ATOM 871 N N . THR B 1 12 ? -25.344 -7.66 -0.484 1 42.47 12 THR B N 1
ATOM 872 C CA . THR B 1 12 ? -24.141 -8.414 -0.816 1 42.47 12 THR B CA 1
ATOM 873 C C . THR B 1 12 ? -23.031 -8.148 0.2 1 42.47 12 THR B C 1
ATOM 875 O O . THR B 1 12 ? -21.922 -8.633 0.049 1 42.47 12 THR B O 1
ATOM 878 N N . GLY B 1 13 ? -23.156 -7.32 1.182 1 44.62 13 GLY B N 1
ATOM 879 C CA . GLY B 1 13 ? -22.094 -7.016 2.131 1 44.62 13 GLY B CA 1
ATOM 880 C C . GLY B 1 13 ? -21.609 -8.234 2.902 1 44.62 13 GLY B C 1
ATOM 881 O O . GLY B 1 13 ? -20.609 -8.164 3.619 1 44.62 13 GLY B O 1
ATOM 882 N N . ALA B 1 14 ? -22.391 -9.133 3.264 1 47.94 14 ALA B N 1
ATOM 883 C CA . ALA B 1 14 ? -22.062 -10.203 4.199 1 47.94 14 ALA B CA 1
ATOM 884 C C . ALA B 1 14 ? -20.953 -11.094 3.646 1 47.94 14 ALA B C 1
ATOM 886 O O . ALA B 1 14 ? -20.141 -11.617 4.406 1 47.94 14 ALA B O 1
ATOM 887 N N . GLU B 1 15 ? -20.984 -11.273 2.416 1 49.84 15 GLU B N 1
ATOM 888 C CA . GLU B 1 15 ? -20.047 -12.234 1.825 1 49.84 15 GLU B CA 1
ATOM 889 C C . GLU B 1 15 ? -18.594 -11.766 1.99 1 49.84 15 GLU B C 1
ATOM 891 O O . GLU B 1 15 ? -17.672 -12.578 1.992 1 49.84 15 GLU B O 1
ATOM 896 N N . ASP B 1 16 ? -18.344 -10.453 2.039 1 54.66 16 ASP B N 1
ATOM 897 C CA . ASP B 1 16 ? -16.953 -9.984 2.15 1 54.66 16 ASP B CA 1
ATOM 898 C C . ASP B 1 16 ? -16.359 -10.359 3.506 1 54.66 16 ASP B C 1
ATOM 900 O O . ASP B 1 16 ? -15.148 -10.531 3.627 1 54.66 16 ASP B O 1
ATOM 904 N N . ALA B 1 17 ? -17.172 -10.453 4.523 1 56.31 17 ALA B N 1
ATOM 905 C CA . ALA B 1 17 ? -16.703 -10.711 5.883 1 56.31 17 ALA B CA 1
ATOM 906 C C . ALA B 1 17 ? -16.078 -12.102 5.992 1 56.31 17 ALA B C 1
ATOM 908 O O . ALA B 1 17 ? -15.203 -12.328 6.832 1 56.31 17 ALA B O 1
ATOM 909 N N . LEU B 1 18 ? -16.469 -12.914 5.133 1 61.72 18 LEU B N 1
ATOM 910 C CA . LEU B 1 18 ? -16.031 -14.297 5.32 1 61.72 18 LEU B CA 1
ATOM 911 C C . LEU B 1 18 ? -14.664 -14.523 4.699 1 61.72 18 LEU B C 1
ATOM 913 O O . LEU B 1 18 ? -14.008 -15.523 4.984 1 61.72 18 LEU B O 1
ATOM 917 N N . VAL B 1 19 ? -14.141 -13.523 3.992 1 80.31 19 VAL B N 1
ATOM 918 C CA . VAL B 1 19 ? -12.859 -13.781 3.344 1 80.31 19 VAL B CA 1
ATOM 919 C C . VAL B 1 19 ? -11.719 -13.414 4.289 1 80.31 19 VAL B C 1
ATOM 921 O O . VAL B 1 19 ? -11.734 -12.359 4.914 1 80.31 19 VAL B O 1
ATOM 924 N N . GLY B 1 20 ? -10.859 -14.375 4.75 1 94.88 20 GLY B N 1
ATOM 925 C CA . GLY B 1 20 ? -9.695 -14.141 5.594 1 94.88 20 GLY B CA 1
ATOM 926 C C . GLY B 1 20 ? -8.633 -13.289 4.926 1 94.88 20 GLY B C 1
ATOM 927 O O . GLY B 1 20 ? -8.82 -12.828 3.799 1 94.88 20 GLY B O 1
ATOM 928 N N . ASN B 1 21 ? -7.629 -13.062 5.66 1 98 21 ASN B N 1
ATOM 929 C CA . ASN B 1 21 ? -6.484 -12.328 5.125 1 98 21 ASN B CA 1
ATOM 930 C C . ASN B 1 21 ? -5.754 -13.133 4.055 1 98 21 ASN B C 1
ATOM 932 O O . ASN B 1 21 ? -5.66 -14.352 4.145 1 98 21 ASN B O 1
ATOM 936 N N . VAL B 1 22 ? -5.281 -12.484 3.021 1 98.38 22 VAL B N 1
ATOM 937 C CA . VAL B 1 22 ? -4.355 -13.141 2.102 1 98.38 22 VAL B CA 1
ATOM 938 C C . VAL B 1 22 ? -3.113 -13.594 2.861 1 98.38 22 VAL B C 1
ATOM 940 O O . VAL B 1 22 ? -2.67 -12.93 3.799 1 98.38 22 VAL B O 1
ATOM 943 N N . ASN B 1 23 ? -2.592 -14.672 2.453 1 98.69 23 ASN B N 1
ATOM 944 C CA . ASN B 1 23 ? -1.42 -15.297 3.059 1 98.69 23 ASN B CA 1
ATOM 945 C C . ASN B 1 23 ? -0.363 -15.641 2.014 1 98.69 23 ASN B C 1
ATOM 947 O O . ASN B 1 23 ? -0.493 -16.625 1.295 1 98.69 23 ASN B O 1
ATOM 951 N N . LYS B 1 24 ? 0.684 -14.828 1.887 1 98.62 24 LYS B N 1
ATOM 952 C CA . LYS B 1 24 ? 1.777 -15 0.935 1 98.62 24 LYS B CA 1
ATOM 953 C C . LYS B 1 24 ? 1.247 -15.328 -0.458 1 98.62 24 LYS B C 1
ATOM 955 O O . LYS B 1 24 ? 1.672 -16.297 -1.075 1 98.62 24 LYS B O 1
ATOM 960 N N . LEU B 1 25 ? 0.306 -14.508 -0.896 1 98.44 25 LEU B N 1
ATOM 961 C CA . LEU B 1 25 ? -0.333 -14.688 -2.195 1 98.44 25 LEU B CA 1
ATOM 962 C C . LEU B 1 25 ? 0.54 -14.125 -3.312 1 98.44 25 LEU B C 1
ATOM 964 O O . LEU B 1 25 ? 0.731 -12.914 -3.408 1 98.44 25 LEU B O 1
ATOM 968 N N . MET B 1 26 ? 1.096 -14.953 -4.145 1 98.31 26 MET B N 1
ATOM 969 C CA . MET B 1 26 ? 1.796 -14.492 -5.34 1 98.31 26 MET B CA 1
ATOM 970 C C . MET B 1 26 ? 0.812 -14.195 -6.469 1 98.31 26 MET B C 1
ATOM 972 O O . MET B 1 26 ? 0.001 -15.055 -6.828 1 98.31 26 MET B O 1
ATOM 976 N N . VAL B 1 27 ? 0.82 -13.055 -7.02 1 97.94 27 VAL B N 1
ATOM 977 C CA . VAL B 1 27 ? -0.1 -12.656 -8.078 1 97.94 27 VAL B CA 1
ATOM 978 C C . VAL B 1 27 ? 0.635 -12.633 -9.422 1 97.94 27 VAL B C 1
ATOM 980 O O . VAL B 1 27 ? 1.646 -11.938 -9.562 1 97.94 27 VAL B O 1
ATOM 983 N N . THR B 1 28 ? 0.176 -13.367 -10.367 1 97.06 28 THR B N 1
ATOM 984 C CA . THR B 1 28 ? 0.767 -13.461 -11.695 1 97.06 28 THR B CA 1
ATOM 985 C C . THR B 1 28 ? -0.236 -13.031 -12.766 1 97.06 28 THR B C 1
ATOM 987 O O . THR B 1 28 ? -1.444 -13.016 -12.516 1 97.06 28 THR B O 1
ATOM 990 N N . PRO B 1 29 ? 0.322 -12.664 -13.938 1 96.19 29 PRO B N 1
ATOM 991 C CA . PRO B 1 29 ? -0.601 -12.305 -15.023 1 96.19 29 PRO B CA 1
ATOM 992 C C . PRO B 1 29 ? -1.517 -13.461 -15.422 1 96.19 29 PRO B C 1
ATOM 994 O O . PRO B 1 29 ? -1.131 -14.625 -15.305 1 96.19 29 PRO B O 1
ATOM 997 N N . PRO B 1 30 ? -2.762 -13.062 -15.805 1 94.62 30 PRO B N 1
ATOM 998 C CA . PRO B 1 30 ? -3.68 -14.109 -16.25 1 94.62 30 PRO B CA 1
ATOM 999 C C . PRO B 1 30 ? -3.094 -14.969 -17.359 1 94.62 30 PRO B C 1
ATOM 1001 O O . PRO B 1 30 ? -2.502 -14.445 -18.312 1 94.62 30 PRO B O 1
ATOM 1004 N N . GLY B 1 31 ? -3.221 -16.266 -17.344 1 94.56 31 GLY B N 1
ATOM 1005 C CA . GLY B 1 31 ? -2.775 -17.188 -18.375 1 94.56 31 GLY B CA 1
ATOM 1006 C C . GLY B 1 31 ? -1.317 -17.578 -18.234 1 94.56 31 GLY B C 1
ATOM 1007 O O . GLY B 1 31 ? -0.818 -18.406 -19 1 94.56 31 GLY B O 1
ATOM 1008 N N . TYR B 1 32 ? -0.667 -16.891 -17.375 1 94.62 32 TYR B N 1
ATOM 1009 C CA . TYR B 1 32 ? 0.735 -17.234 -17.172 1 94.62 32 TYR B CA 1
ATOM 1010 C C . TYR B 1 32 ? 0.872 -18.641 -16.609 1 94.62 32 TYR B C 1
ATOM 1012 O O . TYR B 1 32 ? 0.21 -19 -15.633 1 94.62 32 TYR B O 1
ATOM 1020 N N . SER B 1 33 ? 1.739 -19.5 -17.141 1 94.62 33 SER B N 1
ATOM 1021 C CA . SER B 1 33 ? 1.896 -20.891 -16.719 1 94.62 33 SER B CA 1
ATOM 1022 C C . SER B 1 33 ? 3.361 -21.219 -16.453 1 94.62 33 SER B C 1
ATOM 1024 O O . SER B 1 33 ? 3.705 -22.375 -16.219 1 94.62 33 SER B O 1
ATOM 1026 N N . GLY B 1 34 ? 4.195 -20.375 -16.453 1 95.31 34 GLY B N 1
ATOM 1027 C CA . GLY B 1 34 ? 5.613 -20.594 -16.234 1 95.31 34 GLY B CA 1
ATOM 1028 C C . GLY B 1 34 ? 6.008 -20.516 -14.766 1 95.31 34 GLY B C 1
ATOM 1029 O O . GLY B 1 34 ? 5.145 -20.391 -13.891 1 95.31 34 GLY B O 1
ATOM 1030 N N . ALA B 1 35 ? 7.254 -20.672 -14.547 1 97 35 ALA B N 1
ATOM 1031 C CA . ALA B 1 35 ? 7.789 -20.562 -13.195 1 97 35 ALA B CA 1
ATOM 1032 C C . ALA B 1 35 ? 7.668 -19.125 -12.68 1 97 35 ALA B C 1
ATOM 1034 O O . ALA B 1 35 ? 7.727 -18.172 -13.461 1 97 35 ALA B O 1
ATOM 1035 N N . PRO B 1 36 ? 7.492 -18.984 -11.359 1 94.81 36 PRO B N 1
ATOM 1036 C CA . PRO B 1 36 ? 7.488 -17.625 -10.781 1 94.81 36 PRO B CA 1
ATOM 1037 C C . PRO B 1 36 ? 8.742 -16.844 -11.133 1 94.81 36 PRO B C 1
ATOM 1039 O O . PRO B 1 36 ? 9.844 -17.391 -11.188 1 94.81 36 PRO B O 1
ATOM 1042 N N . ARG B 1 37 ? 8.492 -15.5 -11.336 1 95.62 37 ARG B N 1
ATOM 1043 C CA . ARG B 1 37 ? 9.586 -14.602 -11.688 1 95.62 37 ARG B CA 1
ATOM 1044 C C . ARG B 1 37 ? 9.648 -13.414 -10.734 1 95.62 37 ARG B C 1
ATOM 1046 O O . ARG B 1 37 ? 8.648 -13.055 -10.117 1 95.62 37 ARG B O 1
ATOM 1053 N N . LYS B 1 38 ? 10.898 -12.867 -10.672 1 95.38 38 LYS B N 1
ATOM 1054 C CA . LYS B 1 38 ? 11 -11.594 -9.961 1 95.38 38 LYS B CA 1
ATOM 1055 C C . LYS B 1 38 ? 10.039 -10.57 -10.539 1 95.38 38 LYS B C 1
ATOM 1057 O O . LYS B 1 38 ? 9.906 -10.453 -11.766 1 95.38 38 LYS B O 1
ATOM 1062 N N . GLY B 1 39 ? 9.359 -9.898 -9.656 1 95.94 39 GLY B N 1
ATOM 1063 C CA . GLY B 1 39 ? 8.367 -8.945 -10.133 1 95.94 39 GLY B CA 1
ATOM 1064 C C . GLY B 1 39 ? 6.945 -9.461 -10.016 1 95.94 39 GLY B C 1
ATOM 1065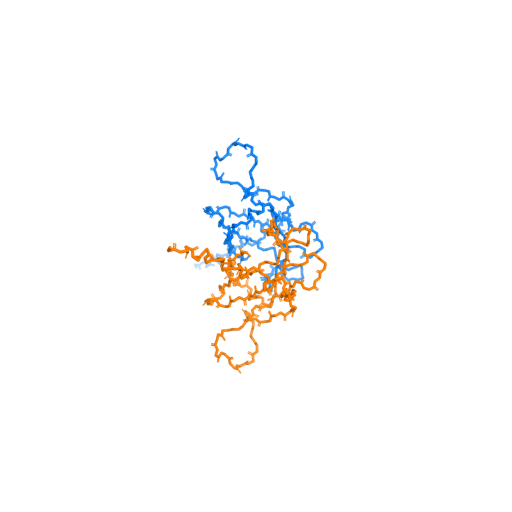 O O . GLY B 1 39 ? 5.992 -8.688 -10.125 1 95.94 39 GLY B O 1
ATOM 1066 N N . HIS B 1 40 ? 6.812 -10.797 -9.922 1 97.69 40 HIS B N 1
ATOM 1067 C CA . HIS B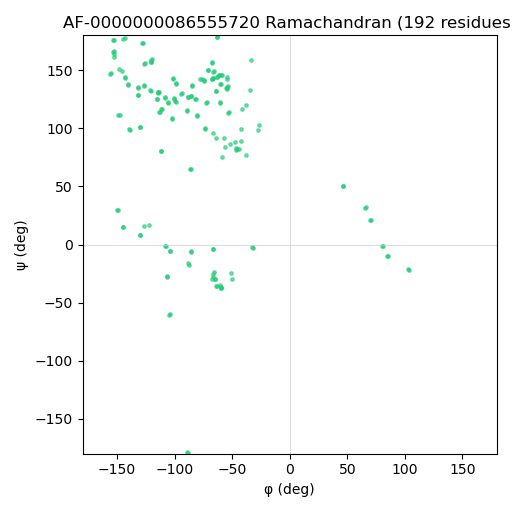 1 40 ? 5.52 -11.344 -9.516 1 97.69 40 HIS B CA 1
ATOM 1068 C C . HIS B 1 40 ? 5.273 -11.117 -8.023 1 97.69 40 HIS B C 1
ATOM 1070 O O . HIS B 1 40 ? 5.699 -11.922 -7.191 1 97.69 40 HIS B O 1
ATOM 1076 N N . LEU B 1 41 ? 4.551 -10.172 -7.723 1 98.31 41 LEU B N 1
ATOM 1077 C CA . LEU B 1 41 ? 4.465 -9.672 -6.355 1 98.31 41 LEU B CA 1
ATOM 1078 C C . LEU B 1 41 ? 3.811 -10.703 -5.441 1 98.31 41 LEU B C 1
ATOM 1080 O O . LEU B 1 41 ? 2.877 -11.391 -5.848 1 98.31 41 LEU B O 1
ATOM 1084 N N . VAL B 1 42 ? 4.305 -10.758 -4.238 1 98.75 42 VAL B N 1
ATOM 1085 C CA . VAL B 1 42 ? 3.738 -11.578 -3.174 1 98.75 42 VAL B CA 1
ATOM 1086 C C . VAL B 1 42 ? 3.119 -10.68 -2.104 1 98.75 42 VAL B C 1
ATOM 1088 O O . VAL B 1 42 ? 3.824 -9.906 -1.449 1 98.75 42 VAL B O 1
ATOM 1091 N N . PHE B 1 43 ? 1.803 -10.758 -1.886 1 98.81 43 PHE B N 1
ATOM 1092 C CA . PHE B 1 43 ? 1.079 -9.992 -0.878 1 98.81 43 PHE B CA 1
ATOM 1093 C C . PHE B 1 43 ? 0.831 -10.836 0.368 1 98.81 43 PHE B C 1
ATOM 1095 O O . PHE B 1 43 ? 0.499 -12.016 0.268 1 98.81 43 PHE B O 1
ATOM 1102 N N . ASP B 1 44 ? 1.015 -10.18 1.523 1 98.88 44 ASP B N 1
ATOM 1103 C CA . ASP B 1 44 ? 0.791 -10.883 2.783 1 98.88 44 ASP B CA 1
ATOM 1104 C C . ASP B 1 44 ? 0.113 -9.977 3.807 1 98.88 44 ASP B C 1
ATOM 1106 O O . ASP B 1 44 ? 0.446 -8.797 3.912 1 98.88 44 ASP B O 1
ATOM 1110 N N . ALA B 1 45 ? -0.884 -10.562 4.535 1 98.69 45 ALA B N 1
ATOM 1111 C CA . ALA B 1 45 ? -1.533 -9.852 5.637 1 98.69 45 ALA B CA 1
ATOM 1112 C C . ALA B 1 45 ? -1.894 -10.812 6.77 1 98.69 45 ALA B C 1
ATOM 1114 O O . ALA B 1 45 ? -2.766 -10.516 7.59 1 98.69 45 ALA B O 1
ATOM 1115 N N . CYS B 1 46 ? -1.291 -11.984 6.676 1 97.94 46 CYS B N 1
ATOM 1116 C CA . CYS B 1 46 ? -1.59 -12.977 7.703 1 97.94 46 CYS B CA 1
ATOM 1117 C C . CYS B 1 46 ? -0.689 -12.789 8.922 1 97.94 46 CYS B C 1
ATOM 1119 O O . CYS B 1 46 ? 0.18 -13.617 9.188 1 97.94 46 CYS B O 1
ATOM 1121 N N . PHE B 1 47 ? -0.82 -11.75 9.57 1 97.12 47 PHE B N 1
ATOM 1122 C CA . PHE B 1 47 ? -0.117 -11.375 10.789 1 97.12 47 PHE B CA 1
ATOM 1123 C C . PHE B 1 47 ? -0.956 -10.414 11.625 1 97.12 47 PHE B C 1
ATOM 1125 O O . PHE B 1 47 ? -2.041 -10.008 11.211 1 97.12 47 PHE B O 1
ATOM 1132 N N . GLU B 1 48 ? -0.498 -10.078 12.719 1 95 48 GLU B N 1
ATOM 1133 C CA . GLU B 1 48 ? -1.246 -9.211 13.625 1 95 48 GLU B CA 1
ATOM 1134 C C . GLU B 1 48 ? -1.526 -7.852 12.984 1 95 48 GLU B C 1
ATOM 1136 O O . GLU B 1 48 ? -0.619 -7.215 12.453 1 95 48 GLU B O 1
ATOM 1141 N N . SER B 1 49 ? -2.691 -7.469 12.875 1 95.44 49 SER B N 1
ATOM 1142 C CA . SER B 1 49 ? -3.186 -6.184 12.383 1 95.44 49 SER B CA 1
ATOM 1143 C C . SER B 1 49 ? -3.197 -6.145 10.859 1 95.44 49 SER B C 1
ATOM 1145 O O . SER B 1 49 ? -3.5 -5.105 10.266 1 95.44 49 SER B O 1
ATOM 1147 N N . GLY B 1 50 ? -2.736 -7.266 10.211 1 97.88 50 GLY B N 1
ATOM 1148 C CA . GLY B 1 50 ? -2.955 -7.352 8.773 1 97.88 50 GLY B CA 1
ATOM 1149 C C . GLY B 1 50 ? -4.422 -7.395 8.398 1 97.88 50 GLY B C 1
ATOM 1150 O O . GLY B 1 50 ? -5.234 -8 9.102 1 97.88 50 GLY B O 1
ATOM 1151 N N . ASN B 1 51 ? -4.75 -6.766 7.289 1 97.38 51 ASN B N 1
ATOM 1152 C CA . ASN B 1 51 ? -6.184 -6.754 7.02 1 97.38 51 ASN B CA 1
ATOM 1153 C C . ASN B 1 51 ? -6.469 -6.723 5.52 1 97.38 51 ASN B C 1
ATOM 1155 O O . ASN B 1 51 ? -7.516 -6.234 5.094 1 97.38 51 ASN B O 1
ATOM 1159 N N . LEU B 1 52 ? -5.629 -7.273 4.684 1 97.94 52 LEU B N 1
ATOM 1160 C CA . LEU B 1 52 ? -5.875 -7.395 3.25 1 97.94 52 LEU B CA 1
ATOM 1161 C C . LEU B 1 52 ? -6.613 -8.695 2.934 1 97.94 52 LEU B C 1
ATOM 1163 O O . LEU B 1 52 ? -6.117 -9.781 3.232 1 97.94 52 LEU B O 1
ATOM 1167 N N . GLY B 1 53 ? -7.727 -8.555 2.225 1 97.69 53 GLY B N 1
ATOM 1168 C CA . GLY B 1 53 ? -8.562 -9.734 2.025 1 97.69 53 GLY B CA 1
ATOM 1169 C C . GLY B 1 53 ? -8.484 -10.281 0.614 1 97.69 53 GLY B C 1
ATOM 1170 O O . GLY B 1 53 ? -8.711 -11.477 0.394 1 97.69 53 GLY B O 1
ATOM 1171 N N . ARG B 1 54 ? -8.203 -9.422 -0.319 1 98 54 ARG B N 1
ATOM 1172 C CA . ARG B 1 54 ? -8.219 -9.852 -1.715 1 98 54 ARG B CA 1
ATOM 1173 C C . ARG B 1 54 ? -7.328 -8.961 -2.572 1 98 54 ARG B C 1
ATOM 1175 O O . ARG B 1 54 ? -7.199 -7.762 -2.309 1 98 54 ARG B O 1
ATOM 1182 N N . VAL B 1 55 ? -6.73 -9.602 -3.613 1 98.38 55 VAL B N 1
ATOM 1183 C CA . VAL B 1 55 ? -5.898 -8.898 -4.586 1 98.38 55 VAL B CA 1
ATOM 1184 C C . VAL B 1 55 ? -6.312 -9.289 -6 1 98.38 55 VAL B C 1
ATOM 1186 O O . VAL B 1 55 ? -6.402 -10.484 -6.316 1 98.38 55 VAL B O 1
ATOM 1189 N N . ASP B 1 56 ? -6.566 -8.281 -6.852 1 98 56 ASP B N 1
ATOM 1190 C CA . ASP B 1 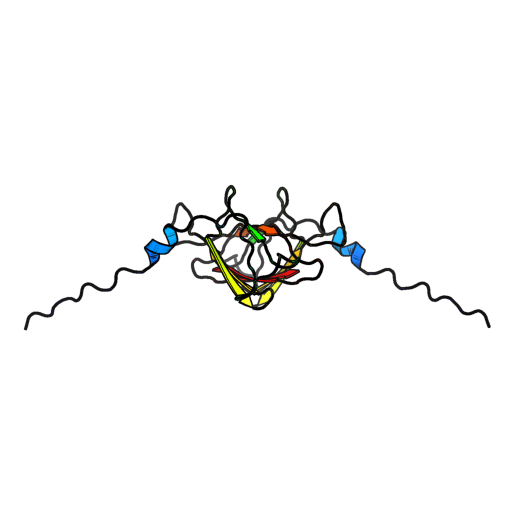56 ? -6.875 -8.531 -8.258 1 98 56 ASP B CA 1
ATOM 1191 C C . ASP B 1 56 ? -5.785 -7.973 -9.172 1 98 56 ASP B C 1
ATOM 1193 O O . ASP B 1 56 ? -5.406 -6.805 -9.047 1 98 56 ASP B O 1
ATOM 1197 N N . TYR B 1 57 ? -5.344 -8.805 -10.062 1 98.25 57 TYR B N 1
ATOM 1198 C CA . TYR B 1 57 ? -4.449 -8.359 -11.125 1 98.25 57 TYR B CA 1
ATOM 1199 C C . TYR B 1 57 ? -5.195 -7.504 -12.141 1 98.25 57 TYR B C 1
ATOM 1201 O O . TYR B 1 57 ? -6.227 -7.922 -12.672 1 98.25 57 TYR B O 1
ATOM 1209 N N . ILE B 1 58 ? -4.777 -6.262 -12.383 1 98.06 58 ILE B N 1
ATOM 1210 C CA . ILE B 1 58 ? -5.418 -5.387 -13.359 1 98.06 58 ILE B CA 1
ATOM 1211 C C . ILE B 1 58 ? -4.555 -5.293 -14.617 1 98.06 58 ILE B C 1
ATOM 1213 O O . ILE B 1 58 ? -4.961 -5.738 -15.688 1 98.06 58 ILE B O 1
ATOM 1217 N N . ASN B 1 59 ? -3.291 -4.789 -14.461 1 96.81 59 ASN B N 1
ATOM 1218 C CA . ASN B 1 59 ? -2.26 -4.672 -15.484 1 96.81 59 ASN B CA 1
ATOM 1219 C C . ASN B 1 59 ? -0.87 -4.941 -14.914 1 96.81 59 ASN B C 1
ATOM 1221 O O . ASN B 1 59 ? -0.716 -5.125 -13.711 1 96.81 59 ASN B O 1
ATOM 1225 N N . ASP B 1 60 ? 0.09 -4.902 -15.812 1 94.31 60 ASP B N 1
ATOM 1226 C CA . ASP B 1 60 ? 1.453 -5.117 -15.336 1 94.31 60 ASP B CA 1
ATOM 1227 C C . ASP B 1 60 ? 1.791 -4.168 -14.188 1 94.31 60 ASP B C 1
ATOM 1229 O O . ASP B 1 60 ? 1.782 -2.947 -14.359 1 94.31 60 ASP B O 1
ATOM 1233 N N . PHE B 1 61 ? 1.992 -4.625 -13 1 95.88 61 PHE B N 1
ATOM 1234 C CA . PHE B 1 61 ? 2.396 -3.963 -11.766 1 95.88 61 PHE B CA 1
ATOM 1235 C C . PHE B 1 61 ? 1.275 -3.078 -11.234 1 95.88 61 PHE B C 1
ATOM 1237 O O . PHE B 1 61 ? 1.533 -2.064 -10.578 1 95.88 61 PHE B O 1
ATOM 1244 N N . GLU B 1 62 ? 0.061 -3.365 -11.664 1 98.19 62 GLU B N 1
ATOM 1245 C CA . GLU B 1 62 ? -1.119 -2.66 -11.172 1 98.19 62 GLU B CA 1
ATOM 1246 C C . GLU B 1 62 ? -2.109 -3.627 -10.523 1 98.19 62 GLU B C 1
ATOM 1248 O O . GLU B 1 62 ? -2.484 -4.633 -11.133 1 98.19 62 GLU B O 1
ATOM 1253 N N . PHE B 1 63 ? -2.6 -3.311 -9.367 1 98.69 63 PHE B N 1
ATOM 1254 C CA . PHE B 1 63 ? -3.422 -4.238 -8.602 1 98.69 63 PHE B CA 1
ATOM 1255 C C . PHE B 1 63 ? -4.539 -3.502 -7.871 1 98.69 63 PHE B C 1
ATOM 1257 O O . PHE B 1 63 ? -4.34 -2.385 -7.391 1 98.69 63 PHE B O 1
ATOM 1264 N N . ASP B 1 64 ? -5.668 -4.156 -7.809 1 98.69 64 ASP B N 1
ATOM 1265 C CA . ASP B 1 64 ? -6.707 -3.74 -6.875 1 98.69 64 ASP B CA 1
ATOM 1266 C C . ASP B 1 64 ? -6.605 -4.512 -5.559 1 98.69 64 ASP B C 1
ATOM 1268 O O . ASP B 1 64 ? -6.504 -5.738 -5.562 1 98.69 64 ASP B O 1
ATOM 1272 N N . LEU B 1 65 ? -6.629 -3.748 -4.484 1 98.5 65 LEU B N 1
ATOM 1273 C CA . LEU B 1 65 ? -6.555 -4.344 -3.154 1 98.5 65 LEU B CA 1
ATOM 1274 C C . LEU B 1 65 ? -7.855 -4.121 -2.389 1 98.5 65 LEU B C 1
ATOM 1276 O O . LEU B 1 65 ? -8.344 -2.996 -2.303 1 98.5 65 LEU B O 1
ATOM 1280 N N . PHE B 1 66 ? -8.383 -5.121 -1.818 1 96.88 66 PHE B N 1
ATOM 1281 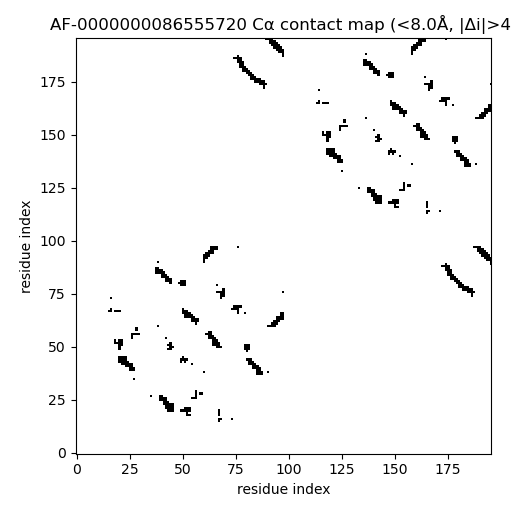C CA . PHE B 1 66 ? -9.617 -5.055 -1.048 1 96.88 66 PHE B CA 1
ATOM 1282 C C . PHE B 1 66 ? -9.352 -5.324 0.428 1 96.88 66 PHE B C 1
ATOM 1284 O O . PHE B 1 66 ? -9.008 -6.449 0.809 1 96.88 66 PHE B O 1
ATOM 1291 N N . ILE B 1 67 ? -9.578 -4.285 1.217 1 97 67 ILE B N 1
ATOM 1292 C CA . ILE B 1 67 ? -9.281 -4.32 2.645 1 97 67 ILE B CA 1
ATOM 1293 C C . ILE B 1 67 ? -10.453 -4.938 3.402 1 97 67 ILE B C 1
ATOM 1295 O O . ILE B 1 67 ? -11.609 -4.641 3.109 1 97 67 ILE B O 1
ATOM 1299 N N . ARG B 1 68 ? -10.109 -5.793 4.336 1 95.75 68 ARG B N 1
ATOM 1300 C CA . ARG B 1 68 ? -11.141 -6.34 5.211 1 95.75 68 ARG B CA 1
ATOM 1301 C C . ARG B 1 68 ? -11.664 -5.277 6.172 1 95.75 68 ARG B C 1
ATOM 1303 O O . ARG B 1 68 ? -10.945 -4.344 6.527 1 95.75 68 ARG B O 1
ATOM 1310 N N . PRO B 1 69 ? -12.836 -5.383 6.547 1 92.56 69 PRO B N 1
ATOM 1311 C CA . PRO B 1 69 ? -13.383 -4.395 7.477 1 92.56 69 PRO B CA 1
ATOM 1312 C C . PRO B 1 69 ? -12.742 -4.465 8.859 1 92.56 69 PRO B C 1
ATOM 1314 O O . PRO B 1 69 ? -12.188 -5.5 9.234 1 92.56 69 PRO B O 1
ATOM 1317 N N . ASP B 1 70 ? -12.852 -3.33 9.516 1 89.81 70 ASP B N 1
ATOM 1318 C CA . ASP B 1 70 ? -12.391 -3.299 10.898 1 89.81 70 ASP B CA 1
ATOM 1319 C C . ASP B 1 70 ? -13.156 -4.305 11.758 1 89.81 70 ASP B C 1
ATOM 1321 O O . ASP B 1 70 ? -14.375 -4.438 11.625 1 89.81 70 ASP B O 1
ATOM 1325 N N . THR B 1 71 ? -12.508 -5 12.609 1 85.81 71 THR B N 1
ATOM 1326 C CA . THR B 1 71 ? -13.078 -6.074 13.406 1 85.81 71 THR B CA 1
ATOM 1327 C C . THR B 1 71 ? -14.227 -5.555 14.273 1 85.81 71 THR B C 1
ATOM 1329 O O . THR B 1 71 ? -15.242 -6.234 14.438 1 85.81 71 THR B O 1
ATOM 1332 N N . CYS B 1 72 ? -14.078 -4.312 14.805 1 85.06 72 CYS B N 1
ATOM 1333 C CA . CYS B 1 72 ? -15.078 -3.781 15.719 1 85.06 72 CYS B CA 1
ATOM 1334 C C . CYS B 1 72 ? -16.188 -3.07 14.961 1 85.06 72 CYS B C 1
ATOM 1336 O O . CYS B 1 72 ? -17.219 -2.703 15.547 1 85.06 72 CYS B O 1
ATOM 1338 N N . ASN B 1 73 ? -15.961 -2.721 13.633 1 83 73 ASN B N 1
ATOM 1339 C CA . ASN B 1 73 ? -16.953 -2.035 12.805 1 83 73 ASN B CA 1
ATOM 1340 C C . ASN B 1 73 ? -16.969 -2.594 11.383 1 83 73 ASN B C 1
ATOM 1342 O O . ASN B 1 73 ? -16.172 -2.186 10.539 1 83 73 ASN B O 1
ATOM 1346 N N . PRO B 1 74 ? -17.875 -3.445 11.062 1 79.69 74 PRO B N 1
ATOM 1347 C CA . PRO B 1 74 ? -17.875 -4.172 9.789 1 79.69 74 PRO B CA 1
ATOM 1348 C C . PRO B 1 74 ? -18.109 -3.26 8.586 1 79.69 74 PRO B C 1
ATOM 1350 O O . PRO B 1 74 ? -17.906 -3.674 7.441 1 79.69 74 PRO B O 1
ATOM 1353 N N . ARG B 1 75 ? -18.344 -2.021 8.836 1 81.56 75 ARG B N 1
ATOM 1354 C CA . ARG B 1 75 ? -18.625 -1.117 7.727 1 81.56 75 ARG B CA 1
ATOM 1355 C C . ARG B 1 75 ? -17.422 -0.24 7.414 1 81.56 75 ARG B C 1
ATOM 1357 O O . ARG B 1 75 ? -17.375 0.43 6.379 1 81.56 75 ARG B O 1
ATOM 1364 N N . PHE B 1 76 ? -16.5 -0.419 8.258 1 86.75 76 PHE B N 1
ATOM 1365 C CA . PHE B 1 76 ? -15.469 0.614 8.141 1 86.75 76 PHE B CA 1
ATOM 1366 C C . PHE B 1 76 ? -14.141 0.011 7.711 1 86.75 76 PHE B C 1
ATOM 1368 O O . PHE B 1 76 ? -13.758 -1.066 8.18 1 86.75 76 PHE B O 1
ATOM 1375 N N . ARG B 1 77 ? -13.602 0.471 6.723 1 92 77 ARG B N 1
ATOM 1376 C CA . ARG B 1 77 ? -12.227 0.264 6.281 1 92 77 ARG B CA 1
ATOM 1377 C C . ARG B 1 77 ? -11.414 1.551 6.398 1 92 77 ARG B C 1
ATOM 1379 O O . ARG B 1 77 ? -11.094 2.18 5.387 1 92 77 ARG B O 1
ATOM 1386 N N . VAL B 1 78 ? -10.922 1.9 7.641 1 95.5 78 VAL B N 1
ATOM 1387 C CA . VAL B 1 78 ? -10.422 3.248 7.887 1 95.5 78 VAL B CA 1
ATOM 1388 C C . VAL B 1 78 ? -8.898 3.221 8 1 95.5 78 VAL B C 1
ATOM 1390 O O . VAL B 1 78 ? -8.266 4.254 8.25 1 95.5 78 VAL B O 1
ATOM 1393 N N . TRP B 1 79 ? -8.305 1.994 7.875 1 97 79 TRP B N 1
ATOM 1394 C CA . TRP B 1 79 ? -6.859 1.796 7.855 1 97 79 TRP B CA 1
ATOM 1395 C C . TRP B 1 79 ? -6.492 0.538 7.074 1 97 79 TRP B C 1
ATOM 1397 O O . TRP B 1 79 ? -7.359 -0.285 6.77 1 97 79 TRP B O 1
ATOM 1407 N N . PHE B 1 80 ? -5.223 0.43 6.645 1 97.75 80 PHE B N 1
ATOM 1408 C CA . PHE B 1 80 ? -4.801 -0.835 6.055 1 97.75 80 PHE B CA 1
ATOM 1409 C C . PHE B 1 80 ? -3.344 -1.128 6.391 1 97.75 80 PHE B C 1
ATOM 1411 O O . PHE B 1 80 ? -2.557 -0.207 6.621 1 97.75 80 PHE B O 1
ATOM 1418 N N . ASN B 1 81 ? -3.088 -2.379 6.469 1 98.5 81 ASN B N 1
ATOM 1419 C CA . ASN B 1 81 ? -1.799 -2.953 6.836 1 98.5 81 ASN B CA 1
ATOM 1420 C C . ASN B 1 81 ? -1.554 -4.281 6.125 1 98.5 81 ASN B C 1
ATOM 1422 O O . ASN B 1 81 ? -2.246 -5.266 6.387 1 98.5 81 ASN B O 1
ATOM 1426 N N . PHE B 1 82 ? -0.604 -4.273 5.219 1 98.75 82 PHE B N 1
ATOM 1427 C CA . PHE B 1 82 ? -0.144 -5.453 4.5 1 98.75 82 PHE B CA 1
ATOM 1428 C C . PHE B 1 82 ? 1.306 -5.289 4.059 1 98.75 82 PHE B C 1
ATOM 1430 O O . PHE B 1 82 ? 1.851 -4.184 4.102 1 98.75 82 PHE B O 1
ATOM 1437 N N . THR B 1 83 ? 1.937 -6.355 3.648 1 98.81 83 THR B N 1
ATOM 1438 C CA . THR B 1 83 ? 3.293 -6.293 3.113 1 98.81 83 THR B CA 1
ATOM 1439 C C . THR B 1 83 ? 3.336 -6.816 1.681 1 98.81 83 THR B C 1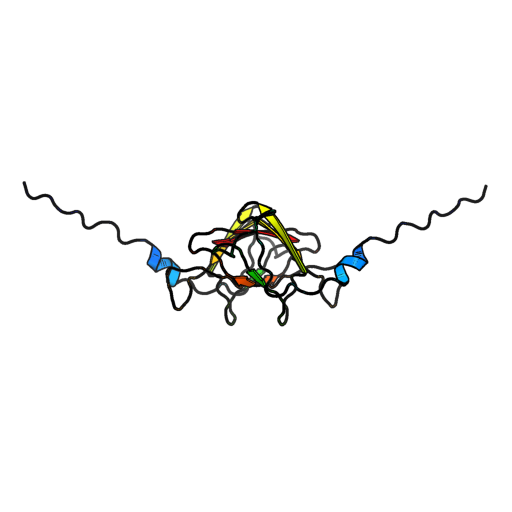
ATOM 1441 O O . THR B 1 83 ? 2.455 -7.57 1.264 1 98.81 83 THR B O 1
ATOM 1444 N N . VAL B 1 84 ? 4.316 -6.41 0.943 1 98.75 84 VAL B N 1
ATOM 1445 C CA . VAL B 1 84 ? 4.555 -6.875 -0.419 1 98.75 84 VAL B CA 1
ATOM 1446 C C . VAL B 1 84 ? 6.023 -7.266 -0.582 1 98.75 84 VAL B C 1
ATOM 1448 O O . VAL B 1 84 ? 6.918 -6.535 -0.148 1 98.75 84 VAL B O 1
ATOM 1451 N N . GLU B 1 85 ? 6.258 -8.391 -1.206 1 97.94 85 GLU B N 1
ATOM 1452 C CA . GLU B 1 85 ? 7.598 -8.914 -1.458 1 97.94 85 GLU B CA 1
ATOM 1453 C C . GLU B 1 85 ? 7.789 -9.258 -2.932 1 97.94 85 GLU B C 1
ATOM 1455 O O . GLU B 1 85 ? 6.848 -9.156 -3.725 1 97.94 85 GLU B O 1
ATOM 1460 N N . ASN B 1 86 ? 8.953 -9.594 -3.275 1 97 86 ASN B N 1
ATOM 1461 C CA . ASN B 1 86 ? 9.344 -10.062 -4.602 1 97 86 ASN B CA 1
ATOM 1462 C C . ASN B 1 86 ? 9.195 -8.953 -5.645 1 97 86 ASN B C 1
ATOM 1464 O O . ASN B 1 86 ? 8.82 -9.219 -6.789 1 97 86 ASN B O 1
ATOM 1468 N N . VAL B 1 87 ? 9.406 -7.793 -5.172 1 97.06 87 VAL B N 1
ATOM 1469 C CA . VAL B 1 87 ? 9.43 -6.648 -6.074 1 97.06 87 VAL B CA 1
ATOM 1470 C C . VAL B 1 87 ? 10.734 -6.641 -6.867 1 97.06 87 VAL B C 1
ATOM 1472 O O . VAL B 1 87 ? 11.805 -6.891 -6.309 1 97.06 87 VAL B O 1
ATOM 1475 N N . ARG B 1 88 ? 10.602 -6.273 -8.086 1 94.62 88 ARG B N 1
ATOM 1476 C CA . ARG B 1 88 ? 11.828 -6.109 -8.867 1 94.62 88 ARG B CA 1
ATOM 1477 C C . ARG B 1 88 ? 12.523 -4.797 -8.523 1 94.62 88 ARG B C 1
ATOM 1479 O O . ARG B 1 88 ? 11.867 -3.783 -8.273 1 94.62 88 ARG B O 1
ATOM 1486 N N . GLU B 1 89 ? 13.875 -4.586 -8.43 1 88.12 89 GLU B N 1
ATOM 1487 C CA . GLU B 1 89 ? 14.711 -3.5 -7.926 1 88.12 89 GLU B CA 1
ATOM 1488 C C . GLU B 1 89 ? 14.297 -2.158 -8.523 1 88.12 89 GLU B C 1
ATOM 1490 O O . GLU B 1 89 ? 14.328 -1.132 -7.84 1 88.12 89 GLU B O 1
ATOM 1495 N N . THR B 1 90 ? 13.68 -2.004 -9.664 1 85 90 THR B N 1
ATOM 1496 C CA . THR B 1 90 ? 13.336 -0.738 -10.305 1 85 90 THR B CA 1
ATOM 1497 C C . THR B 1 90 ? 11.852 -0.692 -10.656 1 85 90 THR B C 1
ATOM 1499 O O . THR B 1 90 ? 11.398 0.216 -11.359 1 85 90 THR B O 1
ATOM 1502 N N . GLN B 1 91 ? 11.281 -1.538 -10.062 1 92.25 91 GLN B N 1
ATOM 1503 C CA . GLN B 1 91 ? 9.859 -1.671 -10.383 1 92.25 91 GLN B CA 1
ATOM 1504 C C . GLN B 1 91 ? 9.016 -0.706 -9.555 1 92.25 91 GLN B C 1
ATOM 1506 O O . GLN B 1 91 ? 9.266 -0.525 -8.359 1 92.25 91 GLN B O 1
ATOM 1511 N N . THR B 1 92 ? 8.172 0.079 -10.25 1 96.44 92 THR B N 1
ATOM 1512 C CA . THR B 1 92 ? 7.141 0.862 -9.578 1 96.44 92 THR B CA 1
ATOM 1513 C C . THR B 1 92 ? 5.789 0.159 -9.656 1 96.44 92 THR B C 1
ATOM 1515 O O . THR B 1 92 ? 5.328 -0.19 -10.742 1 96.44 92 THR B O 1
ATOM 1518 N N . GLN B 1 93 ? 5.18 -0.106 -8.508 1 97.62 93 GLN B N 1
ATOM 1519 C CA . GLN B 1 93 ? 3.869 -0.748 -8.477 1 97.62 93 GLN B CA 1
ATOM 1520 C C . GLN B 1 93 ? 2.762 0.272 -8.227 1 97.62 93 GLN B C 1
ATOM 1522 O O . GLN B 1 93 ? 2.953 1.234 -7.48 1 97.62 93 GLN B O 1
ATOM 1527 N N . GLN B 1 94 ? 1.656 0.065 -8.875 1 98.5 94 GLN B N 1
ATOM 1528 C CA . GLN B 1 94 ? 0.452 0.859 -8.656 1 98.5 94 GLN B CA 1
ATOM 1529 C C . GLN B 1 94 ? -0.613 0.048 -7.922 1 98.5 94 GLN B C 1
ATOM 1531 O O . GLN B 1 94 ? -0.991 -1.037 -8.367 1 98.5 94 GLN B O 1
ATOM 1536 N N . THR B 1 95 ? -1.127 0.556 -6.812 1 98.81 95 THR B N 1
ATOM 1537 C CA . THR B 1 95 ? -2.188 -0.139 -6.09 1 98.81 95 THR B CA 1
ATOM 1538 C C . THR B 1 95 ? -3.385 0.78 -5.867 1 98.81 95 THR B C 1
ATOM 1540 O O . THR B 1 95 ? -3.219 1.979 -5.633 1 98.81 95 THR B O 1
ATOM 1543 N N . HIS B 1 96 ? -4.52 0.281 -6.07 1 98.62 96 HIS B N 1
ATOM 1544 C CA . HIS B 1 96 ? -5.785 0.869 -5.645 1 98.62 96 HIS B CA 1
ATOM 1545 C C . HIS B 1 96 ? -6.328 0.164 -4.406 1 98.62 96 HIS B C 1
ATOM 1547 O O . HIS B 1 96 ? -6.766 -0.986 -4.48 1 98.62 96 HIS B O 1
ATOM 1553 N N . THR B 1 97 ? -6.27 0.846 -3.328 1 98.31 97 THR B N 1
ATOM 1554 C CA . THR B 1 97 ? -6.691 0.228 -2.076 1 98.31 97 THR B CA 1
ATOM 1555 C C . THR B 1 97 ? -8.102 0.683 -1.698 1 98.31 97 THR B C 1
ATOM 1557 O O . THR B 1 97 ? -8.367 1.883 -1.6 1 98.31 97 THR B O 1
ATOM 1560 N N . ARG B 1 98 ? -9.023 -0.217 -1.459 1 94.62 98 ARG B N 1
ATOM 1561 C CA . ARG B 1 98 ? -10.422 0.106 -1.202 1 94.62 98 ARG B CA 1
ATOM 1562 C C . ARG B 1 98 ? -10.992 -0.781 -0.102 1 94.62 98 ARG B C 1
ATOM 1564 O O . ARG B 1 98 ? -10.461 -1.857 0.176 1 94.62 98 ARG B O 1
#

InterPro domains:
  IPR040626 Cytosolic carboxypeptidase, N-terminal [PF18027] (44-93)
  IPR050821 Cytosolic carboxypeptidase [PTHR12756] (37-92)

Secondary structure (DSSP, 8-state):
-----------TTHHHHT-----SEE---TT--S---TT--EEE--STT--EEEEEEEETTEEEEEEPPBTTBTT----EEEEEE---TTPPEEEEE-/-----------TTHHHHT-----SEE---TT--S---TT--EEE--STT--EEEEEEEETTEEEEEEPPBTTBTT----EEEEEE---TTPPEEEEE-

Solvent-accessible surface area (backbone atoms only — not comparable to full-atom values): 11312 Å² total; per-residue (Å²): 134,84,80,77,77,76,79,77,82,80,74,78,69,64,67,64,71,72,51,56,51,31,62,68,42,65,52,67,66,88,87,67,80,72,78,90,54,85,50,41,35,26,36,32,11,74,52,92,76,32,31,32,34,46,80,42,82,75,50,95,56,27,34,41,36,38,51,40,49,38,90,94,40,77,77,31,40,37,55,50,26,48,37,40,33,45,38,33,60,82,49,60,36,36,38,39,41,67,136,84,79,78,77,75,80,79,83,80,75,78,65,66,66,62,71,72,53,57,49,33,64,70,42,66,52,65,65,89,86,67,81,71,78,92,52,86,49,40,36,26,37,32,13,73,52,92,77,32,31,32,35,46,77,42,83,74,50,94,55,28,32,41,35,36,52,39,49,39,90,94,39,79,76,32,40,38,54,50,27,47,36,41,34,46,38,33,62,83,49,61,37,37,39,39,39,66

Sequence (196 aa):
MEEKIVEADGETGAEDALVGNVNKLMVTPPGYSGAPRKGHLVFDACFESGNLGRVDYINDFEFDLFIRPDTCNPRFRVWFNFTVENVRETQTQQTHTRMEEKIVEADGETGAEDALVGNVNKLMVTPPGYSGAPRKGHLVFDACFESGNLGRVDYINDFEFDLFIRPDTCNPRFRVWFNFTVENVRETQTQQTHTR

pLDDT: mean 85.51, std 21.61, range [28.52, 98.88]